Protein AF-A0A396YV98-F1 (afdb_monomer)

Sequence (254 aa):
MDPIRKAFQEREKLKEAEILDLQRAKIRKIKLRNFKKNTLLFFRCLGRTKLFLYIQKFLRFVMADLWILNQSPILWLMGMGLPSFYFTVLALPFLLESPTIAVIFFFFPVILTMEWFRWIGFRRILSKRSFSISGFEHFSENKKLEYYQWFDLEIRIQADRNLEAIEAILDSFCILSKKIYYAPGQTETRKPWKRGKSLTLSGSGNSRIALLLVRDLFKKLDRLNRFETSIRNVNILVTSGPVYVDSLSNQSND

Secondary structure (DSSP, 8-state):
--HHHHHHHHHHHHHHHHHHHHHHHHHHHHHHHHHHHHHHHHHHHHTTSHHHHHHHHHHHHHHHHHHHTT-HHHHHIIIIIHHHHHHHHHHSGGGGGSHHHHHHHHHHHHHHHHHHHHHHHHHHHHHT-SSEEESHHHHHT-TT--TTEEEEEEEEEEESS-HHHHHHHHHHHHHHHHHHH--SSTT--SPPPEE-SSSEEEEEE-HHHHHHIIIIIIHHHHHHHHHS--EEEEEEEE-S-PEE--TTTT----

Foldseek 3Di:
DDVVVVVVVVVVVVVVVVVVVVVVVVVVVVVVVVVVVVVVVVCVVCCPDPVNVVVVLLVLQVVLVVLLVLCPVVVVCVVPVVVVLQVVCVVPVCLCVPVVSVCVNVVVVVVSVVSVVVVVVLVCLQVPFPAAEACLCVALVVPPQDSQWKFKKKKAWDWDDPQVVLVVLQVVLLVVQCVRPPDPDDPTPWFRWDDDPHSMIITIDGNNVSSSCSPRPSNSVRVVCVVPNTTHYMYMDGPDGIDGDDSCPVVPPD

pLDDT: mean 80.32, std 12.35, range [33.19, 95.38]

Organism: NCBI:txid2202203

Structure (mmCIF, N/CA/C/O backbone):
data_AF-A0A396YV98-F1
#
_entry.id   AF-A0A396YV98-F1
#
loop_
_atom_site.group_PDB
_atom_site.id
_atom_site.type_symbol
_atom_site.label_atom_id
_atom_site.label_alt_id
_atom_site.label_comp_id
_atom_site.label_asym_id
_atom_site.label_entity_id
_atom_site.label_seq_id
_atom_site.pdbx_PDB_ins_code
_atom_site.Cartn_x
_atom_site.Cartn_y
_atom_site.Cartn_z
_atom_site.occupancy
_atom_site.B_iso_or_equiv
_atom_site.auth_seq_id
_atom_site.auth_comp_id
_atom_site.auth_asym_id
_atom_site.auth_atom_id
_atom_site.pdbx_PDB_model_num
ATOM 1 N N . MET A 1 1 ? 45.922 6.260 -66.308 1.00 61.41 1 MET A N 1
ATOM 2 C CA . MET A 1 1 ? 44.958 7.265 -65.808 1.00 61.41 1 MET A CA 1
ATOM 3 C C . MET A 1 1 ? 45.758 8.327 -65.075 1.00 61.41 1 MET A C 1
ATOM 5 O O . MET A 1 1 ? 46.601 7.954 -64.272 1.00 61.41 1 MET A O 1
ATOM 9 N N . ASP A 1 2 ? 45.561 9.599 -65.405 1.00 76.06 2 ASP A N 1
ATOM 10 C CA . ASP A 1 2 ? 46.354 10.713 -64.870 1.00 76.06 2 ASP A CA 1
ATOM 11 C C . ASP A 1 2 ? 46.139 10.851 -63.341 1.00 76.06 2 ASP A C 1
ATOM 13 O O . ASP A 1 2 ? 44.981 10.961 -62.913 1.00 76.06 2 ASP A O 1
ATOM 17 N N . PRO A 1 3 ? 47.190 10.787 -62.498 1.00 76.38 3 PRO A N 1
ATOM 18 C CA . PRO A 1 3 ? 47.062 10.772 -61.035 1.00 76.38 3 PRO A CA 1
ATOM 19 C C . PRO A 1 3 ? 46.321 11.993 -60.480 1.00 76.38 3 PRO A C 1
ATOM 21 O O . PRO A 1 3 ? 45.571 11.871 -59.512 1.00 76.38 3 PRO A O 1
ATOM 24 N N . ILE A 1 4 ? 46.447 13.146 -61.140 1.00 76.19 4 ILE A N 1
ATOM 25 C CA . ILE A 1 4 ? 45.743 14.375 -60.763 1.00 76.19 4 ILE A CA 1
ATOM 26 C C . ILE A 1 4 ? 44.230 14.208 -60.966 1.00 76.19 4 ILE A C 1
ATOM 28 O O . ILE A 1 4 ? 43.441 14.496 -60.067 1.00 76.19 4 ILE A O 1
ATOM 32 N N . ARG A 1 5 ? 43.805 13.655 -62.110 1.00 76.69 5 ARG A N 1
ATOM 33 C CA . ARG A 1 5 ? 42.382 13.390 -62.391 1.00 76.69 5 ARG A CA 1
ATOM 34 C C . ARG A 1 5 ? 41.788 12.350 -61.442 1.00 76.69 5 ARG A C 1
ATOM 36 O O . ARG A 1 5 ? 40.631 12.484 -61.050 1.00 76.69 5 ARG A O 1
ATOM 43 N N . LYS A 1 6 ? 42.576 11.349 -61.036 1.00 81.38 6 LYS A N 1
ATOM 44 C CA . LYS A 1 6 ? 42.158 10.350 -60.043 1.00 81.38 6 LYS A CA 1
ATOM 45 C C . LYS A 1 6 ? 41.904 10.992 -58.671 1.00 81.38 6 LYS A C 1
ATOM 47 O O . LYS A 1 6 ? 40.862 10.732 -58.077 1.00 81.38 6 LYS A O 1
ATOM 52 N N . ALA A 1 7 ? 42.787 11.888 -58.222 1.00 79.38 7 ALA A N 1
ATOM 53 C CA . ALA A 1 7 ? 42.622 12.612 -56.959 1.00 79.38 7 ALA A CA 1
ATOM 54 C C . ALA A 1 7 ? 41.388 13.539 -56.955 1.00 79.38 7 ALA A C 1
ATOM 56 O O . ALA A 1 7 ? 40.681 13.626 -55.949 1.00 79.38 7 ALA A O 1
ATOM 57 N N . PHE A 1 8 ? 41.077 14.195 -58.081 1.00 84.38 8 PHE A N 1
ATOM 58 C CA . PHE A 1 8 ? 39.857 15.005 -58.206 1.00 84.38 8 PHE A CA 1
ATOM 59 C C . PHE A 1 8 ? 38.577 14.159 -58.149 1.00 84.38 8 PHE A C 1
ATOM 61 O O . PHE A 1 8 ? 37.657 14.512 -57.412 1.00 84.38 8 PHE A O 1
ATOM 68 N N . GLN A 1 9 ? 38.540 13.017 -58.841 1.00 85.06 9 GLN A N 1
ATOM 69 C CA . GLN A 1 9 ? 37.392 12.103 -58.792 1.00 85.06 9 GLN A CA 1
ATOM 70 C C . GLN A 1 9 ? 37.177 11.495 -57.401 1.00 85.06 9 GLN A C 1
ATOM 72 O O . GLN A 1 9 ? 36.043 11.317 -56.964 1.00 85.06 9 GLN A O 1
ATOM 77 N N . GLU A 1 10 ? 38.254 11.173 -56.688 1.00 84.12 10 GLU A N 1
ATOM 78 C CA . GLU A 1 10 ? 38.173 10.634 -55.329 1.00 84.12 10 GLU A CA 1
ATOM 79 C C . GLU A 1 10 ? 37.654 11.688 -54.341 1.00 84.12 10 GLU A C 1
ATOM 81 O O . GLU A 1 10 ? 36.795 11.394 -53.510 1.00 84.12 10 GLU A O 1
ATOM 86 N N . ARG A 1 11 ? 38.068 12.952 -54.505 1.00 85.06 11 ARG A N 1
ATOM 87 C CA . ARG A 1 11 ? 37.533 14.085 -53.738 1.00 85.06 11 ARG A CA 1
ATOM 88 C C . ARG A 1 11 ? 36.044 14.324 -54.000 1.00 85.06 11 ARG A C 1
ATOM 90 O O . ARG A 1 11 ? 35.319 14.637 -53.058 1.00 85.06 11 ARG A O 1
ATOM 97 N N . GLU A 1 12 ? 35.581 14.201 -55.242 1.00 86.00 12 GLU A N 1
ATOM 98 C CA . GLU A 1 12 ? 34.151 14.315 -55.566 1.00 86.00 12 GLU A CA 1
ATOM 99 C C . GLU A 1 12 ? 33.337 13.175 -54.950 1.00 86.00 12 GLU A C 1
ATOM 101 O O . GLU A 1 12 ? 32.356 13.443 -54.258 1.00 86.00 12 GLU A O 1
ATOM 106 N N . LYS A 1 13 ? 33.800 11.924 -55.074 1.00 86.56 13 LYS A N 1
ATOM 107 C CA . LYS A 1 13 ? 33.147 10.765 -54.441 1.00 86.56 13 LYS A CA 1
ATOM 108 C C . LYS A 1 13 ? 33.051 10.896 -52.921 1.00 86.56 13 LYS A C 1
ATOM 110 O O . LYS A 1 13 ? 32.022 10.559 -52.340 1.00 86.56 13 LYS A O 1
ATOM 115 N N . LEU A 1 14 ? 34.103 11.395 -52.268 1.00 83.38 14 LEU A N 1
ATOM 116 C CA . LEU A 1 14 ? 34.101 11.619 -50.820 1.00 83.38 14 LEU A CA 1
ATOM 117 C C . LEU A 1 14 ? 33.115 12.722 -50.410 1.00 83.38 14 LEU A C 1
ATOM 119 O O . LEU A 1 14 ? 32.406 12.557 -49.419 1.00 83.38 14 LEU A O 1
ATOM 123 N N . LYS A 1 15 ? 33.001 13.805 -51.191 1.00 85.19 15 LYS A N 1
ATOM 124 C CA . LYS A 1 15 ? 31.995 14.854 -50.953 1.00 85.19 15 LYS A CA 1
ATOM 125 C C . LYS A 1 15 ? 30.567 14.333 -51.115 1.00 85.19 15 LYS A C 1
ATOM 127 O O . LYS A 1 15 ? 29.703 14.656 -50.304 1.00 85.19 15 LYS A O 1
ATOM 132 N N . GLU A 1 16 ? 30.308 13.520 -52.137 1.00 86.88 16 GLU A N 1
ATOM 133 C CA . GLU A 1 16 ? 28.996 12.894 -52.340 1.00 86.88 16 GLU A CA 1
ATOM 134 C C . GLU A 1 16 ? 28.640 11.937 -51.193 1.00 86.88 16 GLU A C 1
ATOM 136 O O . GLU A 1 16 ? 27.515 11.967 -50.687 1.00 86.88 16 GLU A O 1
ATOM 141 N N . ALA A 1 17 ? 29.608 11.141 -50.724 1.00 82.31 17 ALA A N 1
ATOM 142 C CA . ALA A 1 17 ? 29.437 10.259 -49.572 1.00 82.31 17 ALA A CA 1
ATOM 143 C C . ALA A 1 17 ? 29.133 11.042 -48.281 1.00 82.31 17 ALA A C 1
ATOM 145 O O . ALA A 1 17 ? 28.212 10.679 -47.548 1.00 82.31 17 ALA A O 1
ATOM 146 N N . GLU A 1 18 ? 29.831 12.155 -48.037 1.00 85.44 18 GLU A N 1
ATOM 147 C CA . GLU A 1 18 ? 29.602 13.019 -46.873 1.00 85.44 18 GLU A CA 1
ATOM 148 C C . GLU A 1 18 ? 28.196 13.648 -46.890 1.00 85.44 18 GLU A C 1
ATOM 150 O O . GLU A 1 18 ? 27.492 13.655 -45.875 1.00 85.44 18 GLU A O 1
ATOM 155 N N . ILE A 1 19 ? 27.726 14.104 -48.058 1.00 85.50 19 ILE A N 1
ATOM 156 C CA . ILE A 1 19 ? 26.362 14.629 -48.229 1.00 85.50 19 ILE A CA 1
ATOM 157 C C . ILE A 1 19 ? 25.318 13.536 -47.951 1.00 85.50 19 ILE A C 1
ATOM 159 O O . ILE A 1 19 ? 24.337 13.785 -47.238 1.00 85.50 19 ILE A O 1
ATOM 163 N N . LEU A 1 20 ? 25.524 12.322 -48.469 1.00 83.06 20 LEU A N 1
ATOM 164 C CA . LEU A 1 20 ? 24.629 11.183 -48.244 1.00 83.06 20 LEU A CA 1
ATOM 165 C C . LEU A 1 20 ? 24.586 10.765 -46.769 1.00 83.06 20 LEU A C 1
ATOM 167 O O . LEU A 1 20 ? 23.504 10.486 -46.239 1.00 83.06 20 LEU A O 1
ATOM 171 N N . ASP A 1 21 ? 25.721 10.768 -46.075 1.00 84.31 21 ASP A N 1
ATOM 172 C CA . ASP A 1 21 ? 25.787 10.435 -44.653 1.00 84.31 21 ASP A CA 1
ATOM 173 C C . ASP A 1 21 ? 25.132 11.507 -43.777 1.00 84.31 21 ASP A C 1
ATOM 175 O O . ASP A 1 21 ? 24.372 11.174 -42.859 1.00 84.31 21 ASP A O 1
ATOM 179 N N . LEU A 1 22 ? 25.299 12.791 -44.108 1.00 83.50 22 LEU A N 1
ATOM 180 C CA . LEU A 1 22 ? 24.579 13.887 -43.452 1.00 83.50 22 LEU A CA 1
ATOM 181 C C . LEU A 1 22 ? 23.059 13.769 -43.643 1.00 83.50 22 LEU A C 1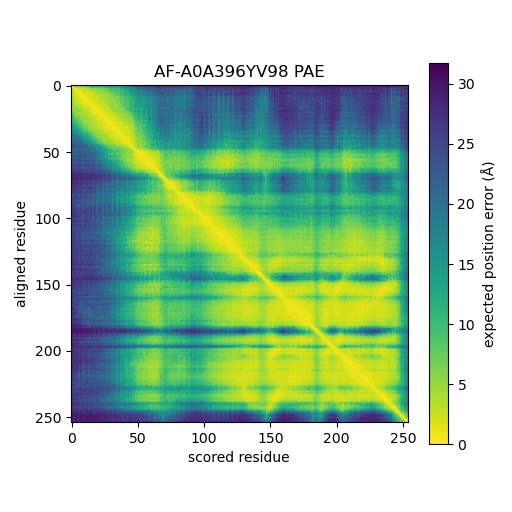
ATOM 183 O O . LEU A 1 22 ? 22.292 13.970 -42.692 1.00 83.50 22 LEU A O 1
ATOM 187 N N . GLN A 1 23 ? 22.598 13.405 -44.843 1.00 82.44 23 GLN A N 1
ATOM 188 C CA . GLN A 1 23 ? 21.177 13.162 -45.113 1.00 82.44 23 GLN A CA 1
ATOM 189 C C . GLN A 1 23 ? 20.651 11.947 -44.337 1.00 82.44 23 GLN A C 1
ATOM 191 O O . GLN A 1 23 ? 19.610 12.038 -43.678 1.00 82.44 23 GLN A O 1
ATOM 196 N N . ARG A 1 24 ? 21.389 10.830 -44.319 1.00 82.38 24 ARG A N 1
ATOM 197 C CA . ARG A 1 24 ? 21.043 9.634 -43.530 1.00 82.38 24 ARG A CA 1
ATO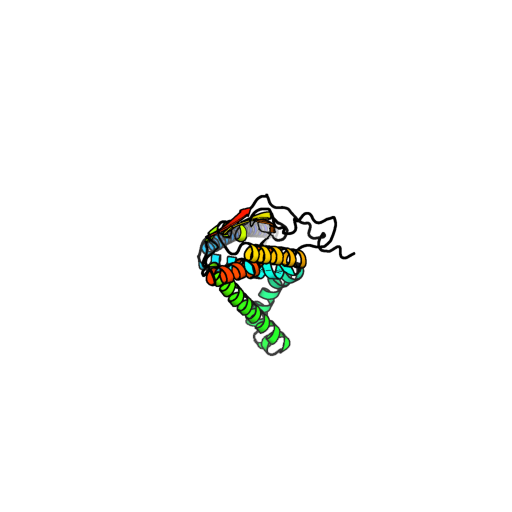M 198 C C . ARG A 1 24 ? 20.989 9.936 -42.035 1.00 82.38 24 ARG A C 1
ATOM 200 O O . ARG A 1 24 ? 20.056 9.493 -41.362 1.00 82.38 24 ARG A O 1
ATOM 207 N N . ALA A 1 25 ? 21.927 10.721 -41.508 1.00 78.81 25 ALA A N 1
ATOM 208 C CA . ALA A 1 25 ? 21.935 11.147 -40.112 1.00 78.81 25 ALA A CA 1
ATOM 209 C C . ALA A 1 25 ? 20.720 12.028 -39.774 1.00 78.81 25 ALA A C 1
ATOM 211 O O . ALA A 1 25 ? 20.079 11.818 -38.738 1.00 78.81 25 ALA A O 1
ATOM 212 N N . LYS A 1 26 ? 20.340 12.963 -40.659 1.00 83.75 26 LYS A N 1
ATOM 213 C CA . LYS A 1 26 ? 19.108 13.762 -40.514 1.00 83.75 26 LYS A CA 1
ATOM 214 C C . LYS A 1 26 ? 17.858 12.876 -40.514 1.00 83.75 26 LYS A C 1
ATOM 216 O O . LYS A 1 26 ? 17.037 12.999 -39.606 1.00 83.75 26 LYS A O 1
ATOM 221 N N . ILE A 1 27 ? 17.743 11.933 -41.451 1.00 84.50 27 ILE A N 1
ATOM 222 C CA . ILE A 1 27 ? 16.614 10.989 -41.523 1.00 84.50 27 ILE A CA 1
ATOM 223 C C . ILE A 1 27 ? 16.544 10.117 -40.262 1.00 84.50 27 ILE A C 1
ATOM 225 O O . ILE A 1 27 ? 15.463 9.952 -39.695 1.00 84.50 27 ILE A O 1
ATOM 229 N N . ARG A 1 28 ? 17.678 9.596 -39.769 1.00 76.56 28 ARG A N 1
ATOM 230 C CA . ARG A 1 28 ? 17.740 8.828 -38.511 1.00 76.56 28 ARG A CA 1
ATOM 231 C C . ARG A 1 28 ? 17.293 9.666 -37.313 1.00 76.56 28 ARG A C 1
ATOM 233 O O . ARG A 1 28 ? 16.484 9.186 -36.522 1.00 76.56 28 ARG A O 1
ATOM 240 N N . LYS A 1 29 ? 17.744 10.922 -37.198 1.00 80.75 29 LYS A N 1
ATOM 241 C CA . LYS A 1 29 ? 17.299 11.845 -36.135 1.00 80.75 29 LYS A CA 1
ATOM 242 C C . LYS A 1 29 ? 15.791 12.108 -36.201 1.00 80.75 29 LYS A C 1
ATOM 244 O O . LYS A 1 29 ? 15.133 12.080 -35.163 1.00 80.75 29 LYS A O 1
ATOM 249 N N . ILE A 1 30 ? 15.233 12.308 -37.397 1.00 84.56 30 ILE A N 1
ATOM 250 C CA . ILE A 1 30 ? 13.787 12.505 -37.596 1.00 84.56 30 ILE A CA 1
ATOM 251 C C . ILE A 1 30 ? 13.009 11.237 -37.225 1.00 84.56 30 ILE A C 1
ATOM 253 O O . ILE A 1 30 ? 12.055 11.318 -36.453 1.00 84.56 30 ILE A O 1
ATOM 257 N N . LYS A 1 31 ? 13.443 10.058 -37.694 1.00 78.19 31 LYS A N 1
ATOM 258 C CA . LYS A 1 31 ? 12.833 8.768 -37.332 1.00 78.19 31 LYS A CA 1
ATOM 259 C C . LYS A 1 31 ? 12.862 8.534 -35.824 1.00 78.19 31 LYS A C 1
ATOM 261 O O . LYS A 1 31 ? 11.833 8.185 -35.259 1.00 78.19 31 LYS A O 1
ATOM 266 N N . LEU A 1 32 ? 13.990 8.788 -35.159 1.00 79.12 32 LEU A N 1
ATOM 267 C CA . LEU A 1 32 ? 14.112 8.637 -33.708 1.00 79.12 32 LEU A CA 1
ATOM 268 C C . LEU A 1 32 ? 13.210 9.626 -32.954 1.00 79.12 32 LEU A C 1
ATOM 270 O O . LEU A 1 32 ? 12.566 9.249 -31.978 1.00 79.12 32 LEU A O 1
ATOM 274 N N . ARG A 1 33 ? 13.128 10.884 -33.408 1.00 83.31 33 ARG A N 1
ATOM 275 C CA . ARG A 1 33 ? 12.236 11.896 -32.821 1.00 83.31 33 ARG A CA 1
ATOM 276 C C . ARG A 1 33 ? 10.767 11.499 -32.972 1.00 83.31 33 ARG A C 1
ATOM 278 O O . ARG A 1 33 ? 10.018 11.594 -32.002 1.00 83.31 33 ARG A O 1
ATOM 285 N N . ASN A 1 34 ? 10.372 11.019 -34.149 1.00 81.31 34 ASN A N 1
ATOM 286 C CA . ASN A 1 34 ? 9.014 10.542 -34.411 1.00 81.31 34 ASN A CA 1
ATOM 287 C C . ASN A 1 34 ? 8.699 9.279 -33.611 1.00 81.31 34 ASN A C 1
ATOM 289 O O . ASN A 1 34 ? 7.634 9.199 -33.013 1.00 81.31 34 ASN A O 1
ATOM 293 N N . PHE A 1 35 ? 9.641 8.339 -33.515 1.00 78.12 35 PHE A N 1
ATOM 294 C CA . PHE A 1 35 ? 9.504 7.155 -32.675 1.00 78.12 35 PHE A CA 1
ATOM 295 C C . PHE A 1 35 ? 9.304 7.537 -31.206 1.00 78.12 35 PHE A C 1
ATOM 297 O O . PHE A 1 35 ? 8.320 7.112 -30.616 1.00 78.12 35 PHE A O 1
ATOM 304 N N . LYS A 1 36 ? 10.147 8.417 -30.641 1.00 76.31 36 LYS A N 1
ATOM 305 C CA . LYS A 1 36 ? 9.987 8.936 -29.267 1.00 76.31 36 LYS A CA 1
ATOM 306 C C . LYS A 1 36 ? 8.636 9.623 -29.052 1.00 76.31 36 LYS A C 1
ATOM 308 O O . LYS A 1 36 ? 8.008 9.440 -28.015 1.00 76.31 36 LYS A O 1
ATOM 313 N N . LYS A 1 37 ? 8.184 10.426 -30.019 1.00 82.88 37 LYS A N 1
ATOM 314 C CA . LYS A 1 37 ? 6.881 11.100 -29.946 1.00 82.88 37 LYS A CA 1
ATOM 315 C C . LYS A 1 37 ? 5.737 10.084 -29.971 1.00 82.88 37 LYS A C 1
ATOM 317 O O . LYS A 1 37 ? 4.827 10.185 -29.155 1.00 82.88 37 LYS A O 1
ATOM 322 N N . ASN A 1 38 ? 5.800 9.103 -30.866 1.00 76.31 38 ASN A N 1
ATOM 323 C CA . ASN A 1 38 ? 4.768 8.084 -31.028 1.00 76.31 38 ASN A CA 1
ATOM 324 C C . ASN A 1 38 ? 4.714 7.132 -29.833 1.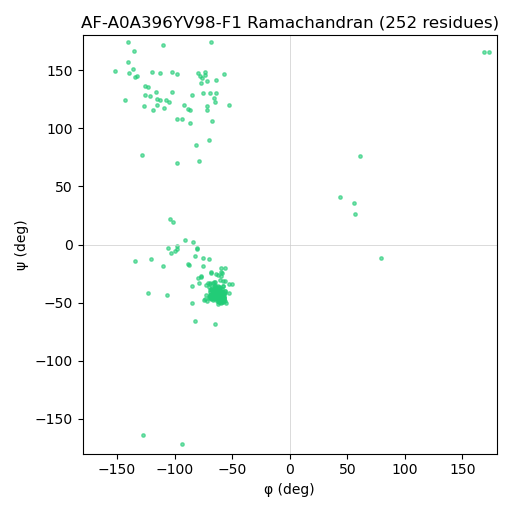00 76.31 38 ASN A C 1
ATOM 326 O O . ASN A 1 38 ? 3.622 6.836 -29.362 1.00 76.31 38 ASN A O 1
ATOM 330 N N . THR A 1 39 ? 5.857 6.708 -29.289 1.00 71.44 39 THR A N 1
ATOM 331 C CA . THR A 1 39 ? 5.893 5.897 -28.065 1.00 71.44 39 THR A CA 1
ATOM 332 C C . THR A 1 39 ? 5.337 6.676 -26.881 1.00 71.44 39 THR A C 1
ATOM 334 O O . THR A 1 39 ? 4.491 6.157 -26.159 1.00 71.44 39 THR A O 1
ATOM 337 N N . LEU A 1 40 ? 5.712 7.947 -26.713 1.00 75.88 40 LEU A N 1
ATOM 338 C CA . LEU A 1 40 ? 5.169 8.787 -25.645 1.00 75.88 40 LEU A CA 1
ATOM 339 C C . LEU A 1 40 ? 3.654 8.997 -25.786 1.00 75.88 40 LEU A C 1
ATOM 341 O O . LEU A 1 40 ? 2.933 8.924 -24.794 1.00 75.88 40 LEU A O 1
ATOM 345 N N . LEU A 1 41 ? 3.151 9.215 -27.005 1.00 73.19 41 LEU A N 1
ATOM 346 C CA . LEU A 1 41 ? 1.713 9.302 -27.278 1.00 73.19 41 LEU A CA 1
ATOM 347 C C . LEU A 1 41 ? 0.999 7.977 -26.995 1.00 73.19 41 LEU A C 1
ATOM 349 O O . LEU A 1 41 ? -0.044 7.983 -26.348 1.00 73.19 41 LEU A O 1
ATOM 353 N N . PHE A 1 42 ? 1.581 6.851 -27.404 1.00 72.94 42 PHE A N 1
ATOM 354 C CA . PHE A 1 42 ? 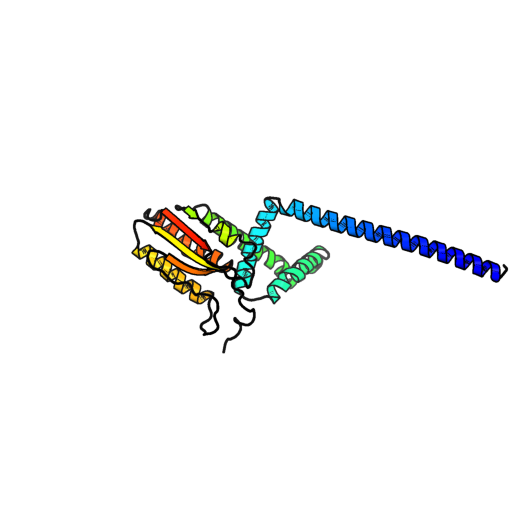1.051 5.515 -27.151 1.00 72.94 42 PHE A CA 1
ATOM 355 C C . PHE A 1 42 ? 0.943 5.224 -25.651 1.00 72.94 42 PHE A C 1
ATOM 357 O O . PHE A 1 42 ? -0.136 4.875 -25.179 1.00 72.94 42 PHE A O 1
ATOM 364 N N . PHE A 1 43 ? 2.001 5.474 -24.873 1.00 69.62 43 PHE A N 1
ATOM 365 C CA . PHE A 1 43 ? 1.960 5.339 -23.413 1.00 69.62 43 PHE A CA 1
ATOM 366 C C . PHE A 1 43 ? 1.007 6.339 -22.755 1.00 69.62 43 PHE A C 1
ATOM 368 O O . PHE A 1 43 ? 0.373 6.008 -21.758 1.00 69.62 43 PHE A O 1
ATOM 375 N N . ARG A 1 44 ? 0.841 7.545 -23.309 1.00 70.12 44 ARG A N 1
ATOM 376 C CA . ARG A 1 44 ? -0.129 8.526 -22.802 1.00 70.12 44 ARG A CA 1
ATOM 377 C C . ARG A 1 44 ? -1.575 8.100 -23.069 1.00 70.12 44 ARG A C 1
ATOM 379 O O . ARG A 1 44 ? -2.433 8.337 -22.221 1.00 70.12 44 ARG A O 1
ATOM 386 N N . CYS A 1 45 ? -1.843 7.472 -24.213 1.00 71.38 45 CYS A N 1
ATOM 387 C CA . CYS A 1 45 ? -3.147 6.909 -24.555 1.00 71.38 45 CYS A CA 1
ATOM 388 C C . CYS A 1 45 ? -3.446 5.651 -23.734 1.00 71.38 45 CYS A C 1
ATOM 390 O O . CYS A 1 45 ? -4.492 5.588 -23.090 1.00 71.38 45 CYS A O 1
ATOM 392 N N . LEU A 1 46 ? -2.505 4.703 -23.664 1.00 67.31 46 LEU A N 1
ATOM 393 C CA . LEU A 1 46 ? -2.596 3.533 -22.786 1.00 67.31 46 LEU A CA 1
ATOM 394 C C . LEU A 1 46 ? -2.780 3.948 -21.329 1.00 67.31 46 LEU A C 1
ATOM 396 O O . LEU A 1 46 ? -3.651 3.411 -20.654 1.00 67.31 46 LEU A O 1
ATOM 400 N N . GLY A 1 47 ? -2.046 4.972 -20.891 1.00 60.19 47 GLY A N 1
ATOM 401 C CA . GLY A 1 47 ? -2.092 5.557 -19.554 1.00 60.19 47 GLY A CA 1
ATOM 402 C C . GLY A 1 47 ? -3.469 6.040 -19.104 1.00 60.19 47 GLY A C 1
ATOM 403 O O . GLY A 1 47 ? -3.711 6.191 -17.910 1.00 60.19 47 GLY A O 1
ATOM 404 N N . ARG A 1 48 ? -4.383 6.279 -20.050 1.00 69.94 48 ARG A N 1
ATOM 405 C CA . ARG A 1 48 ? -5.760 6.718 -19.789 1.00 69.94 48 ARG A CA 1
ATOM 406 C C . ARG A 1 48 ? -6.779 5.582 -19.847 1.00 69.94 48 ARG A C 1
ATOM 408 O O . ARG A 1 48 ? -7.949 5.807 -19.549 1.00 69.94 48 ARG A O 1
ATOM 415 N N . THR A 1 49 ? -6.370 4.372 -20.220 1.00 79.00 49 THR A N 1
ATOM 416 C CA . THR A 1 49 ? -7.272 3.217 -20.248 1.00 79.00 49 THR A CA 1
ATOM 417 C C . THR A 1 49 ? -7.571 2.728 -18.832 1.00 79.00 49 THR A C 1
ATOM 419 O O . THR A 1 49 ? -6.711 2.752 -17.948 1.00 79.00 49 THR A O 1
ATOM 422 N N . LYS A 1 50 ? -8.796 2.231 -18.612 1.00 78.19 50 LYS A N 1
ATOM 423 C CA . LYS A 1 50 ? -9.197 1.651 -17.318 1.00 78.19 50 LYS A CA 1
ATOM 424 C C . LYS A 1 50 ? -8.262 0.515 -16.895 1.00 78.19 50 LYS A C 1
ATOM 426 O O . LYS A 1 50 ? -7.902 0.441 -15.725 1.00 78.19 50 LYS A O 1
ATOM 431 N N . LEU A 1 51 ? -7.844 -0.322 -17.847 1.00 75.88 51 LEU A N 1
ATOM 432 C CA . LEU A 1 51 ? -6.942 -1.446 -17.602 1.00 75.88 51 LEU A CA 1
ATOM 433 C C . LEU A 1 51 ? -5.573 -0.973 -17.103 1.00 75.88 51 LEU A C 1
ATOM 435 O O . LEU A 1 51 ? -5.099 -1.457 -16.081 1.00 75.88 51 LEU A O 1
ATOM 439 N N . PHE A 1 52 ? -4.961 0.007 -17.769 1.00 73.69 52 PHE A N 1
ATOM 440 C CA . PHE A 1 52 ? -3.659 0.517 -17.347 1.00 73.69 52 PHE A CA 1
ATOM 441 C C . PHE A 1 52 ? -3.720 1.198 -15.978 1.00 73.69 52 PHE A C 1
ATOM 443 O O . PHE A 1 52 ? -2.855 0.962 -15.141 1.00 73.69 52 PHE A O 1
ATOM 450 N N . LEU A 1 53 ? -4.764 1.989 -15.707 1.00 75.75 53 LEU A N 1
ATOM 451 C CA . LEU A 1 53 ? -4.967 2.581 -14.381 1.00 75.75 53 LEU A CA 1
ATOM 452 C C . LEU A 1 53 ? -5.141 1.504 -13.301 1.00 75.75 53 LEU A C 1
ATOM 454 O O . LEU A 1 53 ? -4.664 1.669 -12.180 1.00 75.75 53 LEU A O 1
ATOM 458 N N . TYR A 1 54 ? -5.802 0.393 -13.631 1.00 78.62 54 TYR A N 1
ATOM 459 C CA . TYR A 1 54 ? -5.971 -0.747 -12.734 1.00 78.62 54 TYR A CA 1
ATOM 460 C C . TYR A 1 54 ? -4.627 -1.435 -12.452 1.00 78.62 54 TYR A C 1
ATOM 462 O O . TYR A 1 54 ? -4.270 -1.610 -11.289 1.00 78.62 54 TYR A O 1
ATOM 470 N N . ILE A 1 55 ? -3.835 -1.708 -13.494 1.00 76.38 55 ILE A N 1
ATOM 471 C CA . ILE A 1 55 ? -2.471 -2.247 -13.375 1.00 76.38 55 ILE A CA 1
ATOM 472 C C . ILE A 1 55 ? -1.587 -1.303 -12.551 1.00 76.38 55 ILE A C 1
ATOM 474 O O . ILE A 1 55 ? -0.874 -1.748 -11.659 1.00 76.38 55 ILE A O 1
ATOM 478 N N . GLN A 1 56 ? -1.664 0.008 -12.780 1.00 75.38 56 GLN A N 1
ATOM 479 C CA . GLN A 1 56 ? -0.898 0.995 -12.022 1.00 75.38 56 GLN A CA 1
ATOM 480 C C . GLN A 1 56 ? -1.272 0.987 -10.533 1.00 75.38 56 GLN A C 1
ATOM 482 O O . GLN A 1 56 ? -0.389 1.044 -9.677 1.00 75.38 56 GLN A O 1
ATOM 487 N N . LYS A 1 57 ? -2.568 0.888 -10.204 1.00 75.94 57 LYS A N 1
ATOM 488 C CA . LYS A 1 57 ? -3.042 0.771 -8.814 1.00 75.94 57 LYS A CA 1
ATOM 489 C C . LYS A 1 57 ? -2.576 -0.536 -8.164 1.00 75.94 57 LYS A C 1
ATOM 491 O O . LYS A 1 57 ? -2.171 -0.506 -7.004 1.00 75.94 57 LYS A O 1
ATOM 496 N N . PHE A 1 58 ? -2.590 -1.644 -8.903 1.00 78.62 58 PHE A N 1
ATOM 497 C CA . PHE A 1 58 ? -2.054 -2.928 -8.449 1.00 78.62 58 PHE A CA 1
ATOM 498 C C . PHE A 1 58 ? -0.549 -2.858 -8.178 1.00 78.62 58 PHE A C 1
ATOM 500 O O . PHE A 1 58 ? -0.105 -3.184 -7.084 1.00 78.62 58 PHE A O 1
ATOM 507 N N . LEU A 1 59 ? 0.238 -2.355 -9.130 1.00 76.19 59 LEU A N 1
ATOM 508 C CA . LEU A 1 59 ? 1.681 -2.202 -8.957 1.00 76.19 59 LEU A CA 1
ATOM 509 C C . LEU A 1 59 ? 2.002 -1.301 -7.765 1.00 76.19 59 LEU A C 1
ATOM 511 O O . LEU A 1 59 ? 2.883 -1.626 -6.981 1.00 76.19 59 LEU A O 1
ATOM 515 N N . ARG A 1 60 ? 1.254 -0.210 -7.563 1.00 73.06 60 ARG A N 1
ATOM 516 C CA . ARG A 1 60 ? 1.423 0.656 -6.387 1.00 73.06 60 ARG A CA 1
ATOM 517 C C . ARG A 1 60 ? 1.138 -0.076 -5.071 1.00 73.06 60 ARG A C 1
ATOM 519 O O . ARG A 1 60 ? 1.808 0.194 -4.081 1.00 73.06 60 ARG A O 1
ATOM 526 N N . PHE A 1 61 ? 0.169 -0.988 -5.064 1.00 75.81 61 PHE A N 1
ATOM 527 C CA . PHE A 1 61 ? -0.161 -1.838 -3.919 1.00 75.81 61 PHE A CA 1
ATOM 528 C C . PHE A 1 61 ? 0.950 -2.857 -3.617 1.00 75.81 61 PHE A C 1
ATOM 530 O O . PHE A 1 61 ? 1.390 -2.941 -2.474 1.00 75.81 61 PHE A O 1
ATOM 537 N N . VAL A 1 62 ? 1.461 -3.557 -4.636 1.00 75.00 62 VAL A N 1
ATOM 538 C CA . VAL A 1 62 ? 2.587 -4.503 -4.492 1.00 75.00 62 VAL A CA 1
ATOM 539 C C . VAL A 1 62 ? 3.850 -3.781 -4.032 1.00 75.00 62 VAL A C 1
ATOM 541 O O . VAL A 1 62 ? 4.522 -4.204 -3.093 1.00 75.00 62 VAL A O 1
ATOM 544 N N . MET A 1 63 ? 4.147 -2.643 -4.659 1.00 71.44 63 MET A N 1
ATOM 545 C CA . MET A 1 63 ? 5.300 -1.826 -4.306 1.00 71.44 63 MET A CA 1
ATOM 546 C C . MET A 1 63 ? 5.192 -1.295 -2.879 1.00 71.44 63 MET A C 1
ATOM 548 O O . MET A 1 63 ? 6.191 -1.304 -2.175 1.00 71.44 63 MET A O 1
ATOM 552 N N . ALA A 1 64 ? 4.004 -0.902 -2.409 1.00 68.12 64 ALA A N 1
ATOM 553 C CA . ALA A 1 64 ? 3.826 -0.462 -1.027 1.00 68.12 64 ALA A CA 1
ATOM 554 C C . ALA A 1 64 ? 4.233 -1.536 -0.001 1.00 68.12 64 ALA A C 1
ATOM 556 O O . ALA A 1 64 ? 4.816 -1.171 1.015 1.00 68.12 64 ALA A O 1
ATOM 557 N N . ASP A 1 65 ? 4.002 -2.824 -0.277 1.00 63.75 65 ASP A N 1
ATOM 558 C CA . ASP A 1 65 ? 4.444 -3.934 0.580 1.00 63.75 65 ASP A CA 1
ATOM 559 C C . ASP A 1 65 ? 5.953 -4.177 0.498 1.00 63.75 65 ASP A C 1
ATOM 561 O O . ASP A 1 65 ? 6.615 -4.254 1.530 1.00 63.75 65 ASP A O 1
ATOM 565 N N . LEU A 1 66 ? 6.524 -4.220 -0.710 1.00 64.50 66 LEU A N 1
ATOM 566 C CA . LEU A 1 66 ? 7.978 -4.345 -0.893 1.00 64.50 66 LEU A CA 1
ATOM 567 C C . LEU A 1 66 ? 8.732 -3.168 -0.263 1.00 64.50 66 LEU A C 1
ATOM 569 O O . LEU A 1 66 ? 9.844 -3.315 0.243 1.00 64.50 66 LEU A O 1
ATOM 573 N N . TRP A 1 67 ? 8.104 -1.993 -0.235 1.00 60.78 67 TRP A N 1
ATOM 574 C CA . TRP A 1 67 ? 8.640 -0.820 0.435 1.00 60.78 67 TRP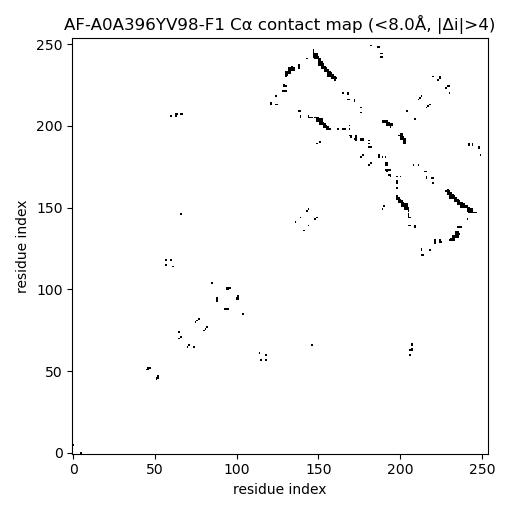 A CA 1
ATOM 575 C C . TRP A 1 67 ? 8.725 -1.019 1.952 1.00 60.78 67 TRP A C 1
ATOM 577 O O . TRP A 1 67 ? 9.675 -0.507 2.540 1.00 60.78 67 TRP A O 1
ATOM 587 N N . ILE A 1 68 ? 7.820 -1.781 2.594 1.00 52.12 68 ILE A N 1
ATOM 588 C CA . ILE A 1 68 ? 7.859 -2.066 4.049 1.00 52.12 68 ILE A CA 1
ATOM 589 C C . ILE A 1 68 ? 9.225 -2.622 4.469 1.00 52.12 68 ILE A C 1
ATOM 591 O O . ILE A 1 68 ? 9.705 -2.274 5.542 1.00 52.12 68 ILE A O 1
ATOM 595 N N . LEU A 1 69 ? 9.879 -3.396 3.600 1.00 52.75 69 LEU A N 1
ATOM 596 C CA . LEU A 1 69 ? 11.157 -4.048 3.883 1.00 52.75 69 LEU A CA 1
ATOM 597 C C . LEU A 1 69 ? 12.389 -3.128 3.737 1.00 52.75 69 LEU A C 1
ATOM 599 O O . LEU A 1 69 ? 13.491 -3.570 4.030 1.00 52.75 69 LEU A O 1
ATOM 603 N N . ASN A 1 70 ? 12.240 -1.863 3.311 1.00 54.72 70 ASN A N 1
ATOM 604 C CA . ASN A 1 70 ? 13.351 -0.922 3.048 1.00 54.72 70 ASN A CA 1
ATOM 605 C C . ASN A 1 70 ? 14.386 -1.451 2.022 1.00 54.72 70 ASN A C 1
ATOM 607 O O . ASN A 1 70 ? 15.554 -1.077 2.037 1.00 54.72 70 ASN A O 1
ATOM 611 N N . GLN A 1 71 ? 13.973 -2.342 1.115 1.00 57.59 71 GLN A N 1
ATOM 612 C CA . GLN A 1 71 ? 14.879 -3.034 0.194 1.00 57.59 71 GLN A CA 1
ATOM 613 C C . GLN A 1 71 ? 14.915 -2.357 -1.184 1.00 57.59 71 GLN A C 1
ATOM 615 O O . GLN A 1 71 ? 14.447 -2.906 -2.186 1.00 57.59 71 GLN A O 1
ATOM 620 N N . SER A 1 72 ? 15.517 -1.164 -1.253 1.00 57.72 72 SER A N 1
ATOM 621 C CA . SER A 1 72 ? 15.828 -0.497 -2.530 1.00 57.72 72 SER A CA 1
ATOM 622 C C . SER A 1 72 ? 16.568 -1.393 -3.547 1.00 57.72 72 SER A C 1
ATOM 624 O O . SER A 1 72 ? 16.232 -1.307 -4.732 1.00 57.72 72 SER A O 1
ATOM 626 N N . PRO A 1 73 ? 17.461 -2.332 -3.152 1.00 60.53 73 PRO A N 1
ATOM 627 C CA . PRO A 1 73 ? 18.107 -3.237 -4.106 1.00 60.53 73 PRO A CA 1
ATOM 628 C C . PRO A 1 73 ? 17.156 -4.296 -4.681 1.00 60.53 73 PRO A C 1
ATOM 630 O O . PRO A 1 73 ? 17.270 -4.658 -5.849 1.00 60.53 73 PRO A O 1
ATOM 633 N N . ILE A 1 74 ? 16.178 -4.768 -3.900 1.00 63.81 74 ILE A N 1
ATOM 634 C CA . ILE A 1 74 ? 15.213 -5.785 -4.351 1.00 63.81 74 ILE A CA 1
ATOM 635 C C . ILE A 1 74 ? 14.218 -5.186 -5.339 1.00 63.81 74 ILE A C 1
ATOM 637 O O . ILE A 1 74 ? 13.872 -5.830 -6.325 1.00 63.81 74 ILE A O 1
ATOM 641 N N . LEU A 1 75 ? 13.841 -3.921 -5.153 1.00 62.38 75 LEU A N 1
ATOM 642 C CA . LEU A 1 75 ? 13.067 -3.167 -6.142 1.00 62.38 75 LEU A CA 1
ATOM 643 C C . LEU A 1 75 ? 13.817 -3.025 -7.471 1.00 62.38 75 LEU A C 1
ATOM 645 O O . LEU A 1 75 ? 13.207 -3.140 -8.531 1.00 62.38 75 LEU A O 1
ATOM 649 N N . TRP A 1 76 ? 15.135 -2.818 -7.423 1.00 65.81 76 TRP A N 1
ATOM 650 C CA . TRP A 1 76 ? 15.987 -2.743 -8.612 1.00 65.81 76 TRP A CA 1
ATOM 651 C C . TRP A 1 76 ? 16.115 -4.097 -9.323 1.00 65.81 76 TRP A C 1
ATOM 653 O O . TRP A 1 76 ? 15.923 -4.183 -10.539 1.00 65.81 76 TRP A O 1
ATOM 663 N N . LEU A 1 77 ? 16.352 -5.169 -8.560 1.00 65.12 77 LEU A N 1
ATOM 664 C CA . LEU A 1 77 ? 16.352 -6.547 -9.059 1.00 65.12 77 LEU A CA 1
ATOM 665 C C . LEU A 1 77 ? 15.009 -6.910 -9.707 1.00 65.12 77 LEU A C 1
ATOM 667 O O . LEU A 1 77 ? 14.992 -7.461 -10.806 1.00 65.12 77 LEU A O 1
ATOM 671 N N . MET A 1 78 ? 13.889 -6.540 -9.083 1.00 67.75 78 MET A N 1
ATOM 672 C CA . MET A 1 78 ? 12.552 -6.752 -9.644 1.00 67.75 78 MET A CA 1
ATOM 673 C C . MET A 1 78 ? 12.265 -5.870 -10.865 1.00 67.75 78 MET A C 1
ATOM 675 O O . MET A 1 78 ? 11.566 -6.306 -11.775 1.00 67.75 78 MET A O 1
ATOM 679 N N . GLY A 1 79 ? 12.790 -4.643 -10.903 1.00 68.88 79 GLY A N 1
ATOM 680 C CA . GLY A 1 79 ? 12.527 -3.677 -11.971 1.00 68.88 79 GLY A CA 1
ATOM 681 C C . GLY A 1 79 ? 13.316 -3.921 -13.258 1.00 68.88 79 GLY A C 1
ATOM 682 O O . GLY A 1 79 ? 12.796 -3.649 -14.338 1.00 68.88 79 GLY A O 1
ATOM 683 N N . MET A 1 80 ? 14.548 -4.435 -13.166 1.00 72.50 80 MET A N 1
ATOM 684 C CA . MET A 1 80 ? 15.415 -4.654 -14.337 1.00 72.50 80 MET A CA 1
ATOM 685 C C . MET A 1 80 ? 15.881 -6.102 -14.506 1.00 72.50 80 MET A C 1
ATOM 687 O O . MET A 1 80 ? 15.886 -6.616 -15.627 1.00 72.50 80 MET A O 1
ATOM 691 N N . GLY A 1 81 ? 16.250 -6.777 -13.415 1.00 75.94 81 GLY A N 1
ATOM 692 C CA . GLY A 1 81 ? 16.756 -8.152 -13.472 1.00 75.94 81 GLY A CA 1
ATOM 693 C C . GLY A 1 81 ? 15.668 -9.145 -13.865 1.00 75.94 81 GLY A C 1
ATOM 694 O O . GLY A 1 81 ? 15.860 -9.982 -14.742 1.00 75.94 81 GLY A O 1
ATOM 695 N N . LEU A 1 82 ? 14.491 -8.997 -13.266 1.00 79.81 82 LEU A N 1
ATOM 696 C CA . LEU A 1 82 ? 13.388 -9.933 -13.426 1.00 79.81 82 LEU A CA 1
ATOM 697 C C . LEU A 1 82 ? 12.783 -9.918 -14.843 1.00 79.81 82 LEU A C 1
ATOM 699 O O . LEU A 1 82 ? 12.679 -10.988 -15.435 1.00 79.81 82 LEU A O 1
ATOM 703 N N . PRO A 1 83 ? 12.492 -8.762 -15.475 1.00 81.56 83 PRO A N 1
ATOM 704 C CA . PRO A 1 83 ? 12.075 -8.739 -16.877 1.00 81.56 83 PRO A CA 1
ATOM 705 C C . PRO A 1 83 ? 13.113 -9.377 -17.806 1.00 81.56 83 PRO A C 1
ATOM 707 O O . PRO A 1 83 ? 12.760 -10.193 -18.653 1.00 81.56 83 PRO A O 1
ATOM 710 N N . SER A 1 84 ? 14.395 -9.054 -17.610 1.00 83.31 84 SER A N 1
ATOM 711 C CA . SER A 1 84 ? 15.495 -9.591 -18.421 1.00 83.31 84 SER A CA 1
ATOM 712 C C . SER A 1 84 ? 15.606 -11.114 -18.291 1.00 83.31 84 SER A C 1
ATOM 714 O O . SER A 1 84 ? 15.752 -11.808 -19.297 1.00 83.31 84 SER A O 1
ATOM 716 N N . PHE A 1 85 ? 15.461 -11.645 -17.073 1.00 86.19 85 PHE A N 1
ATOM 717 C CA . PHE A 1 85 ? 15.422 -13.083 -16.806 1.00 86.19 85 PHE A CA 1
ATOM 718 C C . PHE A 1 85 ? 14.274 -13.765 -17.562 1.00 86.19 85 PHE A C 1
ATOM 720 O O . PHE A 1 85 ? 14.508 -14.734 -18.280 1.00 86.19 85 PHE A O 1
ATOM 727 N N . TYR A 1 86 ? 13.056 -13.220 -17.486 1.00 86.19 86 TYR A N 1
ATOM 728 C CA . TYR A 1 86 ? 11.899 -13.783 -18.189 1.00 86.19 86 TYR A CA 1
ATOM 729 C C . TYR A 1 86 ? 12.067 -13.772 -19.704 1.00 86.19 86 TYR A C 1
ATOM 731 O O . TYR A 1 86 ? 11.804 -14.784 -20.347 1.00 86.19 86 TYR A O 1
ATOM 739 N N . PHE A 1 87 ? 12.532 -12.658 -20.278 1.00 86.94 87 PHE A N 1
ATOM 740 C CA . PHE A 1 87 ? 12.812 -12.592 -21.713 1.00 86.94 87 PHE A CA 1
ATOM 741 C C . PHE A 1 87 ? 13.854 -13.629 -22.135 1.00 86.94 87 PHE A C 1
ATOM 743 O O . PHE A 1 87 ? 13.683 -14.273 -23.165 1.00 86.94 87 PHE A O 1
ATOM 750 N N . THR A 1 88 ? 14.898 -13.823 -21.328 1.00 86.62 88 THR A N 1
ATOM 751 C CA . THR A 1 88 ? 15.964 -14.791 -21.618 1.00 86.62 88 THR A CA 1
ATOM 752 C C . THR A 1 88 ? 15.443 -16.228 -21.588 1.00 86.62 88 THR A C 1
ATOM 754 O O . THR A 1 88 ? 15.695 -16.984 -22.521 1.00 86.62 88 THR A O 1
ATOM 757 N N . VAL A 1 89 ? 14.667 -16.595 -20.564 1.00 87.12 89 VAL A N 1
ATOM 758 C CA . VAL A 1 89 ? 14.077 -17.940 -20.445 1.00 87.12 89 VAL A CA 1
ATOM 759 C C . VAL A 1 89 ? 13.051 -18.209 -21.552 1.00 87.12 89 VAL A C 1
ATOM 761 O O . VAL A 1 89 ? 13.020 -19.304 -22.102 1.00 87.12 89 VAL A O 1
ATOM 764 N N . LEU A 1 90 ? 12.247 -17.212 -21.935 1.00 86.94 90 LEU A N 1
ATOM 765 C CA . LEU A 1 90 ? 11.291 -17.349 -23.041 1.00 86.94 90 LEU A CA 1
ATOM 766 C C . LEU A 1 90 ? 11.976 -17.456 -24.414 1.00 86.94 90 LEU A C 1
ATOM 768 O O . LEU A 1 90 ? 11.459 -18.138 -25.295 1.00 86.94 90 LEU A O 1
ATOM 772 N N . ALA A 1 91 ? 13.121 -16.794 -24.608 1.00 87.94 91 ALA A N 1
ATOM 773 C CA . ALA A 1 91 ? 13.900 -16.869 -25.846 1.00 87.94 91 ALA A CA 1
ATOM 774 C C . ALA A 1 91 ? 14.711 -18.171 -25.968 1.00 87.94 91 ALA A C 1
ATOM 776 O O . ALA A 1 91 ? 14.981 -18.623 -27.079 1.00 87.94 91 ALA A O 1
ATOM 777 N N . LEU A 1 92 ? 15.094 -18.771 -24.837 1.00 89.31 92 LEU A N 1
ATOM 778 C CA . LEU A 1 92 ? 15.886 -19.999 -24.757 1.00 89.31 92 LEU A CA 1
ATOM 779 C C . LEU A 1 92 ? 15.179 -21.012 -23.832 1.00 89.31 92 LEU A C 1
ATOM 781 O O . LEU A 1 92 ? 15.594 -21.194 -22.686 1.00 89.31 92 LEU A O 1
ATOM 785 N N . PRO A 1 93 ? 14.114 -21.693 -24.307 1.00 83.88 93 PRO A N 1
ATOM 786 C CA . PRO A 1 93 ? 13.238 -22.499 -23.451 1.00 83.88 93 PRO A CA 1
ATOM 787 C C . PRO A 1 93 ? 13.925 -23.681 -22.760 1.00 83.88 93 PRO A C 1
ATOM 789 O O . PRO A 1 93 ? 13.498 -24.075 -21.678 1.00 83.88 93 PRO A O 1
ATOM 792 N N . PHE A 1 94 ? 15.008 -24.217 -23.337 1.00 87.62 94 PHE A N 1
ATOM 793 C CA . PHE A 1 94 ? 15.797 -25.302 -22.735 1.00 87.62 94 PHE A CA 1
ATOM 794 C C . PHE A 1 94 ? 16.389 -24.916 -21.369 1.00 87.62 94 PHE A C 1
ATOM 796 O O . PHE A 1 94 ? 16.697 -25.784 -20.561 1.00 87.62 94 PHE A O 1
ATOM 803 N N . LEU A 1 95 ? 16.504 -23.618 -21.054 1.00 83.81 95 LEU A N 1
ATOM 804 C CA . LEU A 1 95 ? 16.915 -23.160 -19.725 1.00 83.81 95 LEU A CA 1
ATOM 805 C C . LEU A 1 95 ? 15.958 -23.637 -18.617 1.00 83.81 95 LEU A C 1
ATOM 807 O O . LEU A 1 95 ? 16.384 -23.764 -17.472 1.00 83.81 95 LEU A O 1
ATOM 811 N N . LEU A 1 96 ? 14.694 -23.945 -18.938 1.00 86.69 96 LEU A N 1
ATOM 812 C CA . LEU A 1 96 ? 13.728 -24.523 -17.994 1.00 86.69 96 LEU A CA 1
ATOM 813 C C . LEU A 1 96 ? 14.037 -25.978 -17.606 1.00 86.69 96 LEU A C 1
ATOM 815 O O . LEU A 1 96 ? 13.462 -26.466 -16.637 1.00 86.69 96 LEU A O 1
ATOM 819 N N . GLU A 1 97 ? 14.943 -26.666 -18.306 1.00 87.44 97 GLU A N 1
ATOM 820 C CA . GLU A 1 97 ? 15.409 -28.000 -17.900 1.00 87.44 97 GLU A CA 1
ATOM 821 C C . GLU A 1 97 ? 16.235 -27.939 -16.608 1.00 87.44 97 GLU A C 1
ATOM 823 O O . GLU A 1 97 ? 16.293 -28.910 -15.856 1.00 87.44 97 GLU A O 1
ATOM 828 N N . SER A 1 98 ? 16.831 -26.779 -16.302 1.00 91.38 98 SER A N 1
ATOM 829 C CA . SER A 1 98 ? 17.453 -26.540 -15.003 1.00 91.38 98 SER A CA 1
ATOM 830 C C . SER A 1 98 ? 16.371 -26.383 -13.923 1.00 91.38 98 SER A C 1
ATOM 832 O O . SER A 1 98 ? 15.604 -25.412 -13.969 1.00 91.38 98 SER A O 1
ATOM 834 N N . PRO A 1 99 ? 16.343 -27.247 -12.887 1.00 88.38 99 PRO A N 1
ATOM 835 C CA . PRO A 1 99 ? 15.343 -27.165 -11.821 1.00 88.38 99 PRO A CA 1
ATOM 836 C C . PRO A 1 99 ? 15.352 -25.808 -11.110 1.00 88.38 99 PRO A C 1
ATOM 838 O O . PRO A 1 99 ? 14.304 -25.274 -10.756 1.00 88.38 99 PRO A O 1
ATOM 841 N N . THR A 1 100 ? 16.532 -25.208 -10.939 1.00 87.38 100 THR A N 1
ATOM 842 C CA . THR A 1 100 ? 16.692 -23.898 -10.299 1.00 87.38 100 THR A CA 1
ATOM 843 C C . THR A 1 100 ? 16.051 -22.782 -11.123 1.00 87.38 100 THR A C 1
ATOM 845 O O . THR A 1 100 ? 15.331 -21.947 -10.573 1.00 87.38 100 THR A O 1
ATOM 848 N N . ILE A 1 101 ? 16.272 -22.775 -12.441 1.00 86.38 101 ILE A N 1
ATOM 849 C CA . ILE A 1 101 ? 15.695 -21.770 -13.345 1.00 86.38 101 ILE A CA 1
ATOM 850 C C . ILE A 1 101 ? 14.178 -21.941 -13.410 1.00 86.38 101 ILE A C 1
ATOM 852 O O . ILE A 1 101 ? 13.460 -20.948 -13.291 1.00 86.38 101 ILE A O 1
ATOM 856 N N . ALA A 1 102 ? 13.688 -23.180 -13.518 1.00 85.81 102 ALA A N 1
ATOM 857 C CA . ALA A 1 102 ? 12.260 -23.477 -13.495 1.00 85.81 102 ALA A CA 1
ATOM 858 C C . ALA A 1 102 ? 11.594 -22.964 -12.209 1.00 85.81 102 ALA A C 1
ATOM 860 O O . ALA A 1 102 ? 10.592 -22.253 -12.277 1.00 85.81 102 ALA A O 1
ATOM 861 N N . VAL A 1 103 ? 12.175 -23.240 -11.036 1.00 87.50 103 VAL A N 1
ATOM 862 C CA . VAL A 1 103 ? 11.644 -22.754 -9.752 1.00 87.50 103 VAL A CA 1
ATOM 863 C C . VAL A 1 103 ? 11.569 -21.228 -9.725 1.00 87.50 103 VAL A C 1
ATOM 865 O O . VAL A 1 103 ? 10.513 -20.688 -9.406 1.00 87.50 103 VAL A O 1
ATOM 868 N N . ILE A 1 104 ? 12.632 -20.513 -10.106 1.00 85.44 104 ILE A N 1
ATOM 869 C CA . ILE A 1 104 ? 12.633 -19.037 -10.120 1.00 85.44 104 ILE A CA 1
ATOM 870 C C . ILE A 1 104 ? 11.592 -18.495 -11.115 1.00 85.44 104 ILE A C 1
ATOM 872 O O . ILE A 1 104 ? 10.872 -17.538 -10.807 1.00 85.44 104 ILE A O 1
ATOM 876 N N . PHE A 1 105 ? 11.472 -19.128 -12.285 1.00 86.12 105 PHE A N 1
ATOM 877 C CA . PHE A 1 105 ? 10.510 -18.763 -13.322 1.00 86.12 105 PHE A CA 1
ATOM 878 C C . PHE A 1 105 ? 9.058 -18.956 -12.870 1.00 86.12 105 PHE A C 1
ATOM 880 O O . PHE A 1 105 ? 8.220 -18.106 -13.148 1.00 86.12 105 PHE A O 1
ATOM 887 N N . PHE A 1 106 ? 8.742 -20.010 -12.116 1.00 85.12 106 PHE A N 1
ATOM 888 C CA . PHE A 1 106 ? 7.386 -20.229 -11.598 1.00 85.12 106 PHE A CA 1
ATOM 889 C C . PHE A 1 106 ? 7.107 -19.542 -10.255 1.00 85.12 106 PHE A C 1
ATOM 891 O O . PHE A 1 106 ? 5.948 -19.337 -9.902 1.00 85.12 106 PHE A O 1
ATOM 898 N N . PHE A 1 107 ? 8.131 -19.139 -9.504 1.00 84.38 107 PHE A N 1
ATOM 899 C CA . PHE A 1 107 ? 7.961 -18.519 -8.189 1.00 84.38 107 PHE A CA 1
ATOM 900 C C . PHE A 1 107 ? 7.362 -17.111 -8.270 1.00 84.38 107 PHE A C 1
ATOM 902 O O . PHE A 1 107 ? 6.422 -16.770 -7.552 1.00 84.38 107 PHE A O 1
ATOM 909 N N . PHE A 1 108 ? 7.874 -16.275 -9.170 1.00 78.44 108 PHE A N 1
ATOM 910 C CA . PHE A 1 108 ? 7.427 -14.886 -9.263 1.00 78.44 108 PHE A CA 1
ATOM 911 C C . PHE A 1 108 ? 5.975 -14.706 -9.757 1.00 78.44 108 PHE A C 1
ATOM 913 O O . PHE A 1 108 ? 5.270 -13.875 -9.181 1.00 78.44 108 PHE A O 1
ATOM 920 N N . PRO A 1 109 ? 5.448 -15.474 -10.735 1.00 83.12 109 PRO A N 1
ATOM 921 C CA . PRO A 1 109 ? 4.050 -15.393 -11.137 1.00 83.12 109 PRO A CA 1
ATOM 922 C C . PRO A 1 109 ? 3.132 -15.869 -10.013 1.00 83.12 109 PRO A C 1
ATOM 924 O O . PRO A 1 109 ? 2.054 -15.304 -9.838 1.00 83.12 109 PRO A O 1
ATOM 927 N N . VAL A 1 110 ? 3.564 -16.848 -9.208 1.00 84.88 110 VAL A N 1
ATOM 928 C CA . VAL A 1 110 ? 2.835 -17.273 -8.007 1.00 84.88 110 VAL A CA 1
ATOM 929 C C . VAL A 1 110 ? 2.748 -16.125 -7.002 1.00 84.88 110 VAL A C 1
ATOM 931 O O . VAL A 1 110 ? 1.642 -15.797 -6.577 1.00 84.88 110 VAL A O 1
ATOM 934 N N . ILE A 1 111 ? 3.859 -15.443 -6.695 1.00 82.81 111 ILE A N 1
ATOM 935 C CA . ILE A 1 111 ? 3.841 -14.252 -5.825 1.00 82.81 111 ILE A CA 1
ATOM 936 C C . ILE A 1 111 ? 2.913 -13.176 -6.388 1.00 82.81 111 ILE A C 1
ATOM 938 O O . ILE A 1 111 ? 2.054 -12.674 -5.667 1.00 82.81 111 ILE A O 1
ATOM 942 N N . LEU A 1 112 ? 3.043 -12.833 -7.673 1.00 81.75 112 LEU A N 1
ATOM 943 C CA . LEU A 1 112 ? 2.184 -11.830 -8.305 1.00 81.75 112 LEU A CA 1
ATOM 944 C C . LEU A 1 112 ? 0.704 -12.215 -8.233 1.00 81.75 112 LEU A C 1
ATOM 946 O O . LEU A 1 112 ? -0.142 -11.355 -8.000 1.00 81.75 112 LEU A O 1
ATOM 950 N N . THR A 1 113 ? 0.388 -13.498 -8.395 1.00 82.88 113 THR A N 1
ATOM 951 C CA . THR A 1 113 ? -0.980 -14.013 -8.296 1.00 82.88 113 THR A CA 1
ATOM 952 C C . THR A 1 113 ? -1.501 -13.927 -6.860 1.00 82.88 113 THR A C 1
ATOM 954 O O . THR A 1 113 ? -2.631 -13.491 -6.639 1.00 82.88 113 THR A O 1
ATOM 957 N N . MET A 1 114 ? -0.685 -14.274 -5.860 1.00 84.69 114 MET A N 1
ATOM 958 C CA . MET A 1 114 ? -1.038 -14.105 -4.445 1.00 84.69 114 MET A CA 1
ATOM 959 C C . MET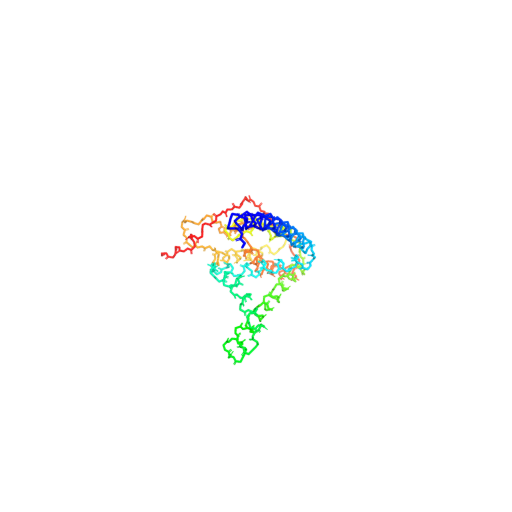 A 1 114 ? -1.294 -12.634 -4.106 1.00 84.69 114 MET A C 1
ATOM 961 O O . MET A 1 114 ? -2.313 -12.300 -3.496 1.00 84.69 114 MET A O 1
ATOM 965 N N . GLU A 1 115 ? -0.415 -11.745 -4.561 1.00 83.38 115 GLU A N 1
ATOM 966 C CA . GLU A 1 115 ? -0.566 -10.302 -4.408 1.00 83.38 115 GLU A CA 1
ATOM 967 C C . GLU A 1 115 ? -1.822 -9.775 -5.105 1.00 83.38 115 GLU A C 1
ATOM 969 O O . GLU A 1 115 ? -2.521 -8.908 -4.576 1.00 83.38 115 GLU A O 1
ATOM 974 N N . TRP A 1 116 ? -2.167 -10.335 -6.264 1.00 84.06 116 TRP A N 1
ATOM 975 C CA . TRP A 1 116 ? -3.395 -10.010 -6.979 1.00 84.06 116 TRP A CA 1
ATOM 976 C C . TRP A 1 116 ? -4.638 -10.374 -6.166 1.00 84.06 116 TRP A C 1
ATOM 978 O O . TRP A 1 116 ? -5.529 -9.539 -5.987 1.00 84.06 116 TRP A O 1
ATOM 988 N N . PHE A 1 117 ? -4.686 -11.577 -5.587 1.00 85.62 117 PHE A N 1
ATOM 989 C CA . PHE A 1 117 ? -5.768 -11.972 -4.682 1.00 85.62 117 PHE A CA 1
ATOM 990 C C . PHE A 1 117 ? -5.831 -11.087 -3.433 1.00 85.62 117 PHE A C 1
ATOM 992 O O . PHE A 1 117 ? -6.923 -10.682 -3.018 1.00 85.62 117 PHE A O 1
ATOM 999 N N . ARG A 1 118 ? -4.677 -10.730 -2.857 1.00 84.06 118 ARG A N 1
ATOM 1000 C CA . ARG A 1 118 ? -4.585 -9.816 -1.709 1.00 84.06 118 ARG A CA 1
ATOM 1001 C C . ARG A 1 118 ? -5.158 -8.442 -2.053 1.00 84.06 118 ARG A C 1
ATOM 1003 O O . ARG A 1 118 ? -5.956 -7.892 -1.289 1.00 84.06 118 ARG A O 1
ATOM 1010 N N . TRP A 1 119 ? -4.826 -7.923 -3.229 1.00 84.44 119 TRP A N 1
ATOM 1011 C CA . TRP A 1 119 ? -5.337 -6.655 -3.729 1.00 84.44 119 TRP A CA 1
ATOM 1012 C C . TRP A 1 119 ? -6.842 -6.688 -4.026 1.00 84.44 119 TRP A C 1
ATOM 1014 O O . TRP A 1 119 ? -7.567 -5.763 -3.647 1.00 84.44 119 TRP A O 1
ATOM 1024 N N . ILE A 1 120 ? -7.351 -7.771 -4.624 1.00 84.81 120 ILE A N 1
ATOM 1025 C CA . ILE A 1 120 ? -8.798 -7.988 -4.787 1.00 84.81 120 ILE A CA 1
ATOM 1026 C C . ILE A 1 120 ? -9.485 -7.989 -3.419 1.00 84.81 120 ILE A C 1
ATOM 1028 O O . ILE A 1 120 ? -10.505 -7.320 -3.241 1.00 84.81 120 ILE A O 1
ATOM 1032 N N . GLY A 1 121 ? -8.924 -8.699 -2.437 1.00 84.88 121 GLY A N 1
ATOM 1033 C CA . GLY A 1 121 ? -9.429 -8.728 -1.066 1.00 84.88 121 GLY A CA 1
ATOM 1034 C C . GLY A 1 121 ? -9.492 -7.333 -0.445 1.00 84.88 121 GLY A C 1
ATOM 1035 O O . GLY A 1 121 ? -10.521 -6.946 0.108 1.00 84.88 121 GLY A O 1
ATOM 1036 N N . PHE A 1 122 ? -8.435 -6.540 -0.612 1.00 84.50 122 PHE A N 1
ATOM 1037 C CA . PHE A 1 122 ? -8.369 -5.150 -0.164 1.00 84.50 122 PHE A CA 1
ATOM 1038 C C . PHE A 1 122 ? -9.462 -4.279 -0.798 1.00 84.50 122 PHE A C 1
ATOM 1040 O O . PHE A 1 122 ? -10.215 -3.601 -0.096 1.00 84.50 122 PHE A O 1
ATOM 1047 N N . ARG A 1 123 ? -9.610 -4.344 -2.125 1.00 85.62 123 ARG A N 1
ATOM 1048 C CA . ARG A 1 123 ? -10.662 -3.630 -2.867 1.00 85.62 123 ARG A CA 1
ATOM 1049 C C . ARG A 1 123 ? -12.055 -4.061 -2.420 1.00 85.62 123 ARG A C 1
ATOM 1051 O O . ARG A 1 123 ? -12.933 -3.216 -2.260 1.00 85.62 123 ARG A O 1
ATOM 1058 N N . ARG A 1 124 ? -12.249 -5.357 -2.174 1.00 85.75 124 ARG A N 1
ATOM 1059 C CA . ARG A 1 124 ? -13.513 -5.907 -1.683 1.00 85.75 124 ARG A CA 1
ATOM 1060 C C . ARG A 1 124 ? -13.851 -5.361 -0.301 1.00 85.75 124 ARG A C 1
ATOM 1062 O O . ARG A 1 124 ? -14.987 -4.927 -0.122 1.00 85.75 124 ARG A O 1
ATOM 1069 N N . ILE A 1 125 ? -12.881 -5.322 0.623 1.00 83.94 125 ILE A N 1
ATOM 1070 C CA . ILE A 1 125 ? -13.056 -4.695 1.941 1.00 83.94 125 ILE A CA 1
ATOM 1071 C C . ILE A 1 125 ? -13.486 -3.247 1.756 1.00 83.94 125 ILE A C 1
ATOM 1073 O O . ILE A 1 125 ? -14.486 -2.878 2.339 1.00 83.94 125 ILE A O 1
ATOM 1077 N N . LEU A 1 126 ? -12.814 -2.456 0.911 1.00 84.94 126 LEU A N 1
ATOM 1078 C CA . LEU A 1 126 ? -13.199 -1.060 0.676 1.00 84.94 126 LEU A CA 1
ATOM 1079 C C . LEU A 1 126 ? -14.631 -0.913 0.117 1.00 84.94 126 LEU A C 1
ATOM 1081 O O . LEU A 1 126 ? -15.360 -0.005 0.512 1.00 84.94 126 LEU A O 1
ATOM 1085 N N . SER A 1 127 ? -15.027 -1.789 -0.809 1.00 84.69 127 SER A N 1
ATOM 1086 C CA . SER A 1 127 ? -16.311 -1.690 -1.521 1.00 84.69 127 SER A CA 1
ATOM 1087 C C . SER A 1 127 ? -17.527 -2.188 -0.733 1.00 84.69 127 SER A C 1
ATOM 1089 O O . SER A 1 127 ? -18.630 -1.719 -0.977 1.00 84.69 127 SER A O 1
ATOM 1091 N N . LYS A 1 128 ? -17.351 -3.148 0.187 1.00 85.31 128 LYS A N 1
ATOM 1092 C CA . LYS A 1 128 ? -18.453 -3.836 0.890 1.00 85.31 128 LYS A CA 1
ATOM 1093 C C . LYS A 1 128 ? -18.644 -3.368 2.338 1.00 85.31 128 LYS A C 1
ATOM 1095 O O . LYS A 1 128 ? -19.164 -4.128 3.158 1.00 85.31 128 LYS A O 1
ATOM 1100 N N . ARG A 1 129 ? -18.177 -2.165 2.676 1.00 87.00 129 ARG A N 1
ATOM 1101 C CA . ARG A 1 129 ? -18.335 -1.616 4.031 1.00 87.00 129 ARG A CA 1
ATOM 1102 C C . ARG A 1 129 ? -19.766 -1.183 4.279 1.00 87.00 129 ARG A C 1
ATOM 1104 O O . ARG A 1 129 ? -20.430 -0.706 3.366 1.00 87.00 129 ARG A O 1
ATOM 1111 N N . SER A 1 130 ? -20.192 -1.294 5.528 1.00 90.00 130 SER A N 1
ATOM 1112 C CA . SER A 1 130 ? -21.498 -0.824 5.991 1.00 90.00 130 SER A CA 1
ATOM 1113 C C . SER A 1 130 ? -21.538 0.669 6.348 1.00 90.00 130 SER A C 1
ATOM 1115 O O . SER A 1 130 ? -22.564 1.143 6.818 1.00 90.00 130 SER A O 1
ATOM 1117 N N . PHE A 1 131 ? -20.438 1.405 6.169 1.00 91.31 131 PHE A N 1
ATOM 1118 C CA . PHE A 1 131 ? -20.330 2.834 6.481 1.00 91.31 131 PHE A CA 1
ATOM 1119 C C . PHE A 1 131 ? -19.508 3.571 5.415 1.00 91.31 131 PHE A C 1
ATOM 1121 O O . PHE A 1 131 ? -18.695 2.964 4.705 1.00 91.31 131 PHE A O 1
ATOM 1128 N N . SER A 1 132 ? -19.705 4.886 5.302 1.00 91.62 132 SER A N 1
ATOM 1129 C CA . SER A 1 132 ? -18.980 5.716 4.336 1.00 91.62 132 SER A CA 1
ATOM 1130 C C . SER A 1 132 ? -17.575 6.069 4.822 1.00 91.62 132 SER A C 1
ATOM 1132 O O . SER A 1 132 ? -17.347 6.258 6.017 1.00 91.62 132 SER A O 1
ATOM 1134 N N . ILE A 1 133 ? -16.627 6.194 3.885 1.00 92.38 133 ILE A N 1
ATOM 1135 C CA . ILE A 1 133 ? -15.297 6.747 4.164 1.00 92.38 133 ILE A CA 1
ATOM 1136 C C . ILE A 1 133 ? -15.001 7.879 3.189 1.00 92.38 133 ILE A C 1
ATOM 1138 O O . ILE A 1 133 ? -14.917 7.644 1.984 1.00 92.38 133 ILE A O 1
ATOM 1142 N N . SER A 1 134 ? -14.793 9.088 3.706 1.00 92.38 134 SER A N 1
ATOM 1143 C CA . SER A 1 134 ? -14.398 10.258 2.919 1.00 92.38 134 SER A CA 1
ATOM 1144 C C . SER A 1 134 ? -12.887 10.503 2.988 1.00 92.38 134 SER A C 1
ATOM 1146 O O . SER A 1 134 ? -12.235 10.208 3.987 1.00 92.38 134 SER A O 1
ATOM 1148 N N . GLY A 1 135 ? -12.303 11.014 1.899 1.00 86.56 135 GLY A N 1
ATOM 1149 C CA . GLY A 1 135 ? -10.887 11.416 1.837 1.00 86.56 135 GLY A CA 1
ATOM 1150 C C . GLY A 1 135 ? -9.864 10.284 1.653 1.00 86.56 135 GLY A C 1
ATOM 1151 O O . GLY A 1 135 ? -8.716 10.554 1.299 1.00 86.56 135 GLY A O 1
ATOM 1152 N N . PHE A 1 136 ? -10.261 9.012 1.787 1.00 87.38 136 PHE A N 1
ATOM 1153 C CA . PHE A 1 136 ? -9.344 7.874 1.617 1.00 87.38 136 PHE A CA 1
ATOM 1154 C C . PHE A 1 136 ? -8.743 7.771 0.212 1.00 87.38 136 PHE A C 1
ATOM 1156 O O . PHE A 1 136 ? -7.555 7.489 0.079 1.00 87.38 136 PHE A O 1
ATOM 1163 N N . GLU A 1 137 ? -9.532 7.993 -0.842 1.00 83.19 137 GLU A N 1
ATOM 1164 C CA . GLU A 1 137 ? -9.014 7.980 -2.219 1.00 83.19 137 GLU A CA 1
ATOM 1165 C C . GLU A 1 137 ? -8.047 9.138 -2.455 1.00 83.19 137 GLU A C 1
ATOM 1167 O O . GLU A 1 137 ? -6.980 8.937 -3.029 1.00 83.19 137 GLU A O 1
ATOM 1172 N N . HIS A 1 138 ? -8.365 10.332 -1.943 1.00 81.62 138 HIS A N 1
ATOM 1173 C CA . HIS A 1 138 ? -7.484 11.485 -2.085 1.00 81.62 138 HIS A CA 1
ATOM 1174 C C . HIS A 1 138 ? -6.126 11.244 -1.423 1.00 81.62 138 HIS A C 1
ATOM 1176 O O . HIS A 1 138 ? -5.097 11.556 -2.019 1.00 81.62 138 HIS A O 1
ATOM 1182 N N . PHE A 1 139 ? -6.128 10.631 -0.236 1.00 82.56 139 PHE A N 1
ATOM 1183 C CA . PHE A 1 139 ? -4.913 10.165 0.411 1.00 82.56 139 PHE A CA 1
ATOM 1184 C C . PHE A 1 139 ? -4.255 9.049 -0.409 1.00 82.56 139 PHE A C 1
ATOM 1186 O O . PHE A 1 139 ? -3.224 9.294 -1.009 1.00 82.56 139 PHE A O 1
ATOM 1193 N N . SER A 1 140 ? -4.848 7.858 -0.511 1.00 77.25 140 SER A N 1
ATOM 1194 C CA . SER A 1 140 ? -4.212 6.661 -1.098 1.00 77.25 140 SER A CA 1
ATOM 1195 C C . SER A 1 140 ? -3.779 6.802 -2.566 1.00 77.25 140 SER A C 1
ATOM 1197 O O . SER A 1 140 ? -2.824 6.148 -2.997 1.00 77.25 140 SER A O 1
ATOM 1199 N N . GLU A 1 141 ? -4.437 7.666 -3.341 1.00 74.38 141 GLU A N 1
ATOM 1200 C CA . GLU A 1 141 ? -4.113 7.917 -4.746 1.00 74.38 141 GLU A CA 1
ATOM 1201 C C . GLU A 1 141 ? -3.241 9.162 -4.955 1.00 74.38 141 GLU A C 1
ATOM 1203 O O . GLU A 1 141 ? -2.823 9.415 -6.088 1.00 74.38 141 GLU A O 1
ATOM 1208 N N . ASN A 1 142 ? -2.876 9.897 -3.895 1.00 72.25 142 ASN A N 1
ATOM 1209 C CA . ASN A 1 142 ? -2.042 11.094 -3.998 1.00 72.25 142 ASN A CA 1
ATOM 1210 C C . ASN A 1 142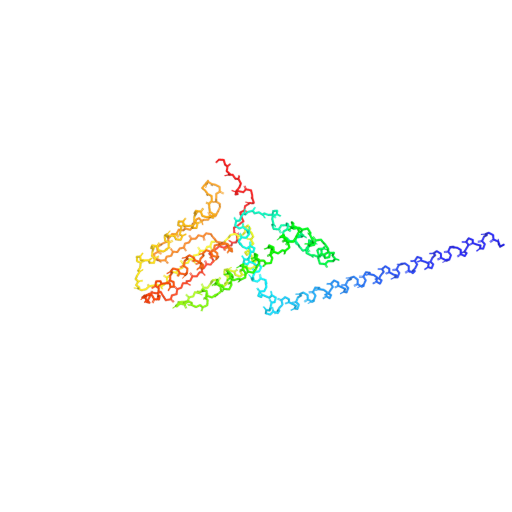 ? -0.757 10.787 -4.778 1.00 72.25 142 ASN A C 1
ATOM 1212 O O . ASN A 1 142 ? 0.024 9.916 -4.403 1.00 72.25 142 ASN A O 1
ATOM 1216 N N . LYS A 1 143 ? -0.522 11.478 -5.897 1.00 63.56 143 LYS A N 1
ATOM 1217 C CA . LYS A 1 143 ? 0.654 11.237 -6.753 1.00 63.56 143 LYS A CA 1
ATOM 1218 C C . LYS A 1 143 ? 1.971 11.553 -6.042 1.00 63.56 143 LYS A C 1
ATOM 1220 O O . LYS A 1 143 ? 2.972 10.945 -6.386 1.00 63.56 143 LYS A O 1
ATOM 1225 N N . LYS A 1 144 ? 1.936 12.436 -5.038 1.00 61.66 144 LYS A N 1
ATOM 1226 C CA . LYS A 1 144 ? 3.077 12.791 -4.184 1.00 61.66 144 LYS A CA 1
ATOM 1227 C C . LYS A 1 144 ? 3.339 11.768 -3.070 1.00 61.66 144 LYS A C 1
ATOM 1229 O O . LYS A 1 144 ? 4.307 11.901 -2.341 1.00 61.66 144 LYS A O 1
ATOM 1234 N N . LEU A 1 145 ? 2.504 10.735 -2.913 1.00 57.38 145 LEU A N 1
ATOM 1235 C CA . LEU A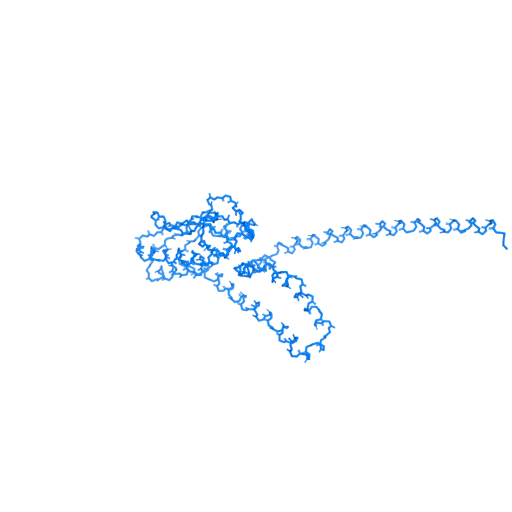 1 145 ? 2.857 9.587 -2.074 1.00 57.38 145 LEU A CA 1
ATOM 1236 C C . LEU A 1 145 ? 3.967 8.788 -2.742 1.00 57.38 145 LEU A C 1
ATOM 1238 O O . LEU A 1 145 ? 3.717 7.869 -3.532 1.00 57.38 145 LEU A O 1
ATOM 1242 N N . GLU A 1 146 ? 5.182 9.189 -2.410 1.00 59.25 146 GLU A N 1
ATOM 1243 C CA . GLU A 1 146 ? 6.432 8.540 -2.755 1.00 59.25 146 GLU A CA 1
ATOM 1244 C C . GLU A 1 146 ? 7.070 7.916 -1.509 1.00 59.25 146 GLU A C 1
ATOM 1246 O O . GLU A 1 146 ? 6.626 8.110 -0.379 1.00 59.25 146 GLU A O 1
ATOM 1251 N N . TYR A 1 147 ? 8.128 7.141 -1.733 1.00 59.16 147 TYR A N 1
ATOM 1252 C CA . TYR A 1 147 ? 8.795 6.302 -0.742 1.00 59.16 147 TYR A CA 1
ATOM 1253 C C . TYR A 1 147 ? 9.212 7.034 0.551 1.00 59.16 147 TYR A C 1
ATOM 1255 O O . TYR A 1 147 ? 9.003 6.512 1.647 1.00 59.16 147 TYR A O 1
ATOM 1263 N N . TYR A 1 148 ? 9.746 8.250 0.417 1.00 60.94 148 TYR A N 1
ATOM 1264 C CA . TYR A 1 148 ? 10.215 9.089 1.526 1.00 60.94 148 TYR A CA 1
ATOM 1265 C C . TYR A 1 148 ? 9.200 10.144 1.964 1.00 60.94 148 TYR A C 1
ATOM 1267 O O . TYR A 1 148 ? 9.458 10.860 2.925 1.00 60.94 148 TYR A O 1
ATOM 1275 N N . GLN A 1 149 ? 8.064 10.256 1.269 1.00 74.62 149 GLN A N 1
ATOM 1276 C CA . GLN A 1 149 ? 7.092 11.320 1.492 1.00 74.62 149 GLN A CA 1
ATOM 1277 C C . GLN A 1 149 ? 5.964 10.826 2.395 1.00 74.62 149 GLN A C 1
ATOM 1279 O O . GLN A 1 149 ? 5.110 10.026 1.999 1.00 74.62 149 GLN A O 1
ATOM 1284 N N . TRP A 1 150 ? 5.971 11.325 3.623 1.00 83.12 150 TRP A N 1
ATOM 1285 C CA . TRP A 1 150 ? 4.942 11.083 4.623 1.00 83.12 150 TRP A CA 1
ATOM 1286 C C . TRP A 1 150 ? 4.029 12.296 4.733 1.00 83.12 150 TRP A C 1
ATOM 1288 O O . TRP A 1 150 ? 4.456 13.428 4.543 1.00 83.12 150 TRP A O 1
ATOM 1298 N N . PHE A 1 151 ? 2.762 12.067 5.041 1.00 86.38 151 PHE A N 1
ATOM 1299 C CA . PHE A 1 151 ? 1.781 13.132 5.219 1.00 86.38 151 PHE A CA 1
ATOM 1300 C C . PHE A 1 151 ? 1.178 13.005 6.599 1.00 86.38 151 PHE A C 1
ATOM 1302 O O . PHE A 1 151 ? 0.814 11.900 6.987 1.00 86.38 151 PHE A O 1
ATOM 1309 N N . ASP A 1 152 ? 1.023 14.101 7.325 1.00 89.81 152 ASP A N 1
ATOM 1310 C CA . ASP A 1 152 ? 0.220 14.069 8.536 1.00 89.81 152 ASP A CA 1
ATOM 1311 C C . ASP A 1 152 ? -1.245 13.894 8.156 1.00 89.81 152 ASP A C 1
ATOM 1313 O O . ASP A 1 152 ? -1.779 14.557 7.260 1.00 89.81 152 ASP A O 1
ATOM 1317 N N . LEU A 1 153 ? -1.872 12.936 8.823 1.00 92.50 153 LEU A N 1
ATOM 1318 C CA . LEU A 1 153 ? -3.257 12.566 8.636 1.00 92.50 153 LEU A CA 1
ATOM 1319 C C . LEU A 1 153 ? -4.009 12.760 9.937 1.00 92.50 153 LEU A C 1
ATOM 1321 O O . LEU A 1 153 ? -3.485 12.537 11.030 1.00 92.50 153 LEU A O 1
ATOM 1325 N N . GLU A 1 154 ? -5.277 13.098 9.790 1.00 93.69 154 GLU A N 1
ATOM 1326 C CA . GLU A 1 154 ? -6.264 13.049 10.848 1.00 93.69 154 GLU A CA 1
ATOM 1327 C C . GLU A 1 154 ? -7.446 12.202 10.378 1.00 93.69 154 GLU A C 1
ATOM 1329 O O . GLU A 1 154 ? -7.994 12.409 9.296 1.00 93.69 154 GLU A O 1
ATOM 1334 N N . ILE A 1 155 ? -7.838 11.228 11.190 1.00 95.38 155 ILE A N 1
ATOM 1335 C CA . ILE A 1 155 ? -8.992 10.370 10.965 1.00 95.38 155 ILE A CA 1
ATOM 1336 C C . ILE A 1 155 ? -10.018 10.690 12.039 1.00 95.38 155 ILE A C 1
ATOM 1338 O O . ILE A 1 155 ? -9.725 10.593 13.228 1.00 95.38 155 ILE A O 1
ATOM 1342 N N . ARG A 1 156 ? -11.227 11.048 11.617 1.00 95.38 156 ARG A N 1
ATOM 1343 C CA . ARG A 1 156 ? -12.356 11.347 12.499 1.00 95.38 156 ARG A CA 1
ATOM 1344 C C . ARG A 1 156 ? -13.446 10.316 12.284 1.00 95.38 156 ARG A C 1
ATOM 1346 O O . ARG A 1 156 ? -13.897 10.138 11.152 1.00 95.38 156 ARG A O 1
ATOM 1353 N N . ILE A 1 157 ? -13.879 9.657 13.351 1.00 94.94 157 ILE A N 1
ATOM 1354 C CA . ILE A 1 157 ? -14.963 8.677 13.297 1.00 94.94 157 ILE A CA 1
ATOM 1355 C C . ILE A 1 157 ? -16.216 9.308 13.890 1.00 94.94 157 ILE A C 1
ATOM 1357 O O . ILE A 1 157 ? -16.225 9.750 15.034 1.00 94.94 157 ILE A O 1
ATOM 1361 N N . GLN A 1 158 ? -17.281 9.347 13.097 1.00 93.94 158 GLN A N 1
ATOM 1362 C CA . GLN A 1 158 ? -18.604 9.756 13.548 1.00 93.94 158 GLN A CA 1
ATOM 1363 C C . GLN A 1 158 ? -19.377 8.511 13.962 1.00 93.94 158 GLN A C 1
ATOM 1365 O O . GLN A 1 158 ? -19.778 7.720 13.103 1.00 93.94 158 GLN A O 1
ATOM 1370 N N . ALA A 1 159 ? -19.578 8.354 15.266 1.00 92.38 159 ALA A N 1
ATOM 1371 C CA . ALA A 1 159 ? -20.344 7.259 15.834 1.00 92.38 159 ALA A CA 1
ATOM 1372 C C . ALA A 1 159 ? -21.290 7.746 16.934 1.00 92.38 159 ALA A C 1
ATOM 1374 O O . ALA A 1 159 ? -21.009 8.744 17.595 1.00 92.38 159 ALA A O 1
ATOM 1375 N N . ASP A 1 160 ? -22.408 7.047 17.104 1.00 91.00 160 ASP A N 1
ATOM 1376 C CA . ASP A 1 160 ? -23.433 7.336 18.113 1.00 91.00 160 ASP A CA 1
ATOM 1377 C C . ASP A 1 160 ? -23.501 6.287 19.234 1.00 91.00 160 ASP A C 1
ATOM 1379 O O . ASP A 1 160 ? -24.019 6.585 20.309 1.00 91.00 160 ASP A O 1
ATOM 1383 N N . ARG A 1 161 ? -22.944 5.086 19.025 1.00 88.69 161 ARG A N 1
ATOM 1384 C CA . ARG A 1 161 ? -22.881 3.994 20.016 1.00 88.69 161 ARG A CA 1
ATOM 1385 C C . ARG A 1 161 ? -21.541 3.256 19.979 1.00 88.69 161 ARG A C 1
ATOM 1387 O O . ARG A 1 161 ? -20.714 3.492 19.098 1.00 88.69 161 ARG A O 1
ATOM 1394 N N . ASN A 1 162 ? -21.341 2.329 20.920 1.00 89.50 162 ASN A N 1
ATOM 1395 C CA . ASN A 1 162 ? -20.148 1.474 21.019 1.00 89.50 162 ASN A CA 1
ATOM 1396 C C . ASN A 1 162 ? -18.828 2.255 21.097 1.00 89.50 162 ASN A C 1
ATOM 1398 O O . ASN A 1 162 ? -17.807 1.822 20.563 1.00 89.50 162 ASN A O 1
ATOM 1402 N N . LEU A 1 163 ? -18.851 3.413 21.766 1.00 91.62 163 LEU A N 1
ATOM 1403 C CA . LEU A 1 163 ? -17.716 4.334 21.835 1.00 91.62 163 LEU A CA 1
ATOM 1404 C C . LEU A 1 163 ? -16.471 3.650 22.412 1.00 91.62 163 LEU A C 1
ATOM 1406 O O . LEU A 1 163 ? -15.418 3.712 21.792 1.00 91.62 163 LEU A O 1
ATOM 1410 N N . GLU A 1 164 ? -16.611 2.914 23.516 1.00 90.88 164 GLU A N 1
ATOM 1411 C CA . GLU A 1 164 ? -15.505 2.192 24.164 1.00 90.88 164 GLU A CA 1
ATOM 1412 C C . GLU A 1 164 ? -14.862 1.147 23.238 1.00 90.88 164 GLU A C 1
ATOM 1414 O O . GLU A 1 164 ? -13.638 1.052 23.137 1.00 90.88 164 GLU A O 1
ATOM 1419 N N . ALA A 1 165 ? -15.678 0.392 22.495 1.00 92.75 165 ALA A N 1
ATOM 1420 C CA . ALA A 1 165 ? -15.182 -0.600 21.545 1.00 92.75 165 ALA A CA 1
ATOM 1421 C C . ALA A 1 165 ? -14.458 0.062 20.364 1.00 92.75 165 ALA A C 1
ATOM 1423 O O . ALA A 1 165 ? -13.427 -0.434 19.905 1.00 92.75 165 ALA A O 1
ATOM 1424 N N . ILE A 1 166 ? -14.974 1.197 19.880 1.00 93.69 166 ILE A N 1
ATOM 1425 C CA . ILE A 1 166 ? -14.304 1.984 18.843 1.00 93.69 166 ILE A CA 1
ATOM 1426 C C . ILE A 1 166 ? -12.970 2.501 19.384 1.00 93.69 166 ILE A C 1
ATOM 1428 O O . ILE A 1 166 ? -11.955 2.322 18.718 1.00 93.69 166 ILE A O 1
ATOM 1432 N N . GLU A 1 167 ? -12.934 3.069 20.589 1.00 93.19 167 GLU A N 1
ATOM 1433 C CA . GLU A 1 167 ? -11.701 3.547 21.221 1.00 93.19 167 GLU A CA 1
ATOM 1434 C C . GLU A 1 167 ? -10.651 2.440 21.352 1.00 93.19 167 GLU A C 1
ATOM 1436 O O . GLU A 1 167 ? -9.514 2.635 20.923 1.00 93.19 167 GLU A O 1
ATOM 1441 N N . ALA A 1 168 ? -11.040 1.246 21.806 1.00 93.19 168 ALA A N 1
ATOM 1442 C CA . ALA A 1 168 ? -10.142 0.096 21.884 1.00 93.19 168 ALA A CA 1
ATOM 1443 C C . ALA A 1 168 ? -9.576 -0.315 20.509 1.00 93.19 168 ALA A C 1
ATOM 1445 O O . ALA A 1 168 ? -8.401 -0.688 20.391 1.00 93.19 168 ALA A O 1
ATOM 1446 N N . ILE A 1 169 ? -10.380 -0.224 19.442 1.00 94.69 169 ILE A N 1
ATOM 1447 C CA . ILE A 1 169 ? -9.917 -0.456 18.065 1.00 94.69 169 ILE A CA 1
ATOM 1448 C C . ILE A 1 169 ? -8.903 0.621 17.644 1.00 94.69 169 ILE A C 1
ATOM 1450 O O . ILE A 1 169 ? -7.890 0.287 17.022 1.00 94.69 169 ILE A O 1
ATOM 1454 N N . LEU A 1 170 ? -9.141 1.894 17.981 1.00 94.81 170 LEU A N 1
ATOM 1455 C CA . LEU A 1 170 ? -8.219 2.994 17.673 1.00 94.81 170 LEU A CA 1
ATOM 1456 C C . LEU A 1 170 ? -6.891 2.857 18.420 1.00 94.81 170 LEU A C 1
ATOM 1458 O O . LEU A 1 170 ? -5.829 3.032 17.818 1.00 94.81 170 LEU A O 1
ATOM 1462 N N . ASP A 1 171 ? -6.932 2.490 19.697 1.00 93.19 171 ASP A N 1
ATOM 1463 C CA . ASP A 1 171 ? -5.733 2.271 20.507 1.00 93.19 171 ASP A CA 1
ATOM 1464 C C . ASP A 1 171 ? -4.935 1.066 19.989 1.00 93.19 171 ASP A C 1
ATOM 1466 O O . ASP A 1 171 ? -3.716 1.149 19.812 1.00 93.19 171 ASP A O 1
ATOM 1470 N N . SER A 1 172 ? -5.623 -0.019 19.615 1.00 92.69 172 SER A N 1
ATOM 1471 C CA . SER A 1 172 ? -4.997 -1.178 18.965 1.00 92.69 172 SER A CA 1
ATOM 1472 C C . SER A 1 172 ? -4.263 -0.786 17.678 1.00 92.69 172 SER A C 1
ATOM 1474 O O . SER A 1 172 ? -3.144 -1.242 17.428 1.00 92.69 172 SER A O 1
ATOM 1476 N N . PHE A 1 173 ? -4.869 0.086 16.866 1.00 93.88 173 PHE A N 1
ATOM 1477 C CA . PHE A 1 173 ? -4.250 0.595 15.646 1.00 93.88 173 PHE A CA 1
ATOM 1478 C C . PHE A 1 173 ? -3.021 1.470 15.943 1.00 93.88 173 PHE A C 1
ATOM 1480 O O . PHE A 1 173 ? -1.992 1.322 15.275 1.00 93.88 173 PHE A O 1
ATOM 1487 N N . CYS A 1 174 ? -3.079 2.343 16.956 1.00 91.94 174 CYS A N 1
ATOM 1488 C CA . CYS A 1 174 ? -1.925 3.140 17.392 1.00 91.94 174 CYS A CA 1
ATOM 1489 C C . CYS A 1 174 ? -0.745 2.246 17.794 1.00 91.94 174 CYS A C 1
ATOM 1491 O O . CYS A 1 174 ? 0.375 2.449 17.325 1.00 91.94 174 CYS A O 1
ATOM 1493 N N . ILE A 1 175 ? -0.995 1.218 18.611 1.00 89.62 175 ILE A N 1
ATOM 1494 C CA . ILE A 1 175 ? 0.040 0.281 19.075 1.00 89.62 175 ILE A CA 1
ATOM 1495 C C . ILE A 1 175 ? 0.673 -0.453 17.888 1.00 89.62 175 ILE A C 1
ATOM 1497 O O . ILE A 1 175 ? 1.898 -0.489 17.747 1.00 89.62 175 ILE A O 1
ATOM 1501 N N . LEU A 1 176 ? -0.160 -1.014 17.009 1.00 88.62 176 LEU A N 1
ATOM 1502 C CA . LEU A 1 176 ? 0.302 -1.794 15.868 1.00 88.62 176 LEU A CA 1
ATOM 1503 C C . LEU A 1 176 ? 1.079 -0.938 14.860 1.00 88.62 176 LEU A C 1
ATOM 1505 O O . LEU A 1 176 ? 2.142 -1.344 14.396 1.00 88.62 176 LEU A O 1
ATOM 1509 N N . SER A 1 177 ? 0.569 0.247 14.527 1.00 87.94 177 SER A N 1
ATOM 1510 C CA . SER A 1 177 ? 1.234 1.160 13.593 1.00 87.94 177 SER A CA 1
ATOM 1511 C C . SER A 1 177 ? 2.569 1.650 14.145 1.00 87.94 177 SER A C 1
ATOM 1513 O O . SER A 1 177 ? 3.555 1.617 13.408 1.00 87.94 177 SER A O 1
ATOM 1515 N N . LYS A 1 178 ? 2.633 2.007 15.438 1.00 85.81 178 LYS A N 1
ATOM 1516 C CA . LYS A 1 178 ? 3.878 2.371 16.124 1.00 85.81 178 LYS A CA 1
ATOM 1517 C C . LYS A 1 178 ? 4.913 1.254 16.004 1.00 85.81 178 LYS A C 1
ATOM 1519 O O . LYS A 1 178 ? 6.021 1.516 15.558 1.00 85.81 178 LYS A O 1
ATOM 1524 N N . LYS A 1 179 ? 4.524 0.014 16.324 1.00 83.00 179 LYS A N 1
ATOM 1525 C CA . LYS A 1 179 ? 5.411 -1.159 16.282 1.00 83.00 179 LYS A CA 1
ATOM 1526 C C . LYS A 1 179 ? 5.962 -1.456 14.884 1.00 83.00 179 LYS A C 1
ATOM 1528 O O . LYS A 1 179 ? 7.097 -1.895 14.768 1.00 83.00 179 LYS A O 1
ATOM 1533 N N . ILE A 1 180 ? 5.150 -1.286 13.840 1.00 78.81 180 ILE A N 1
ATOM 1534 C CA . ILE A 1 180 ? 5.533 -1.689 12.478 1.00 78.81 180 ILE A CA 1
ATOM 1535 C C . ILE A 1 180 ? 6.341 -0.598 11.765 1.00 78.81 180 ILE A C 1
ATOM 1537 O O . ILE A 1 180 ? 7.204 -0.921 10.954 1.00 78.81 180 ILE A O 1
ATOM 1541 N N . TYR A 1 181 ? 6.036 0.680 12.006 1.00 77.44 181 TYR A N 1
ATOM 1542 C CA . TYR A 1 181 ? 6.459 1.748 11.095 1.00 77.44 181 TYR A CA 1
ATOM 1543 C C . TYR A 1 181 ? 7.350 2.828 11.699 1.00 77.44 181 TYR A C 1
ATOM 1545 O O . TYR A 1 181 ? 7.908 3.607 10.924 1.00 77.44 181 TYR A O 1
ATOM 1553 N N . TYR A 1 182 ? 7.483 2.899 13.022 1.00 74.44 182 TYR A N 1
ATOM 1554 C CA . TYR A 1 182 ? 8.206 3.977 13.694 1.00 74.44 182 TYR A CA 1
ATOM 1555 C C . TYR A 1 182 ? 9.343 3.393 14.519 1.00 74.44 182 TYR A C 1
ATOM 1557 O O . TYR A 1 182 ? 9.119 2.492 15.331 1.00 74.44 182 TYR A O 1
ATOM 1565 N N . ALA A 1 183 ? 10.551 3.909 14.309 1.00 66.31 183 ALA A N 1
ATOM 1566 C CA . ALA A 1 183 ? 11.701 3.514 15.103 1.00 66.31 183 ALA A CA 1
ATOM 1567 C C . ALA A 1 183 ? 11.631 4.184 16.490 1.00 66.31 183 ALA A C 1
ATOM 1569 O O . ALA A 1 183 ? 11.173 5.327 16.608 1.00 66.31 183 ALA A O 1
ATOM 1570 N N . PRO A 1 184 ? 12.049 3.501 17.565 1.00 58.12 184 PRO A N 1
ATOM 1571 C CA . PRO A 1 184 ? 12.268 4.152 18.850 1.00 58.12 184 PRO A CA 1
ATOM 1572 C C . PRO A 1 184 ? 13.530 5.032 18.777 1.00 58.12 184 PRO A C 1
ATOM 1574 O O . PRO A 1 184 ? 14.622 4.512 18.598 1.00 58.12 184 PRO A O 1
ATOM 1577 N N . GLY A 1 185 ? 13.404 6.359 18.910 1.00 55.50 185 GLY A N 1
ATOM 1578 C CA . GLY A 1 185 ? 14.566 7.260 18.899 1.00 55.50 185 GLY A CA 1
ATOM 1579 C C . GLY A 1 185 ? 14.218 8.749 18.783 1.00 55.50 185 GLY A C 1
ATOM 1580 O O . GLY A 1 185 ? 13.082 9.106 18.474 1.00 55.50 185 GLY A O 1
ATOM 1581 N N . GLN A 1 186 ? 15.193 9.625 19.059 1.00 50.94 186 GLN A N 1
ATOM 1582 C CA . GLN A 1 186 ? 15.014 11.090 19.116 1.00 50.94 186 GLN A CA 1
ATOM 1583 C C . GLN A 1 186 ? 15.048 11.798 17.745 1.00 50.94 186 GLN A C 1
ATOM 1585 O O . GLN A 1 186 ? 14.687 12.967 17.658 1.00 50.94 186 GLN A O 1
ATOM 1590 N N . THR A 1 187 ? 15.427 11.109 16.666 1.00 59.50 187 THR A N 1
ATOM 1591 C CA . THR A 1 187 ? 15.572 11.668 15.304 1.00 59.50 187 THR A CA 1
ATOM 1592 C C . THR A 1 187 ? 14.388 11.347 14.384 1.00 59.50 187 THR A C 1
ATOM 1594 O O . THR A 1 187 ? 14.494 11.416 13.161 1.00 59.50 187 THR A O 1
ATOM 1597 N N . GLU A 1 188 ? 13.235 10.992 14.954 1.00 68.69 188 GLU A N 1
ATOM 1598 C CA . GLU A 1 188 ? 12.047 10.630 14.185 1.00 68.69 188 GLU A CA 1
ATOM 1599 C C . GLU A 1 188 ? 11.220 11.875 13.821 1.00 68.69 188 GLU A C 1
ATOM 1601 O O . GLU A 1 188 ? 10.516 12.445 14.655 1.00 68.69 188 GLU A O 1
ATOM 1606 N N . THR A 1 189 ? 11.285 12.302 12.556 1.00 73.56 189 THR A N 1
ATOM 1607 C CA . THR A 1 189 ? 10.492 13.435 12.039 1.00 73.56 189 THR A CA 1
ATOM 1608 C C . THR A 1 189 ? 9.026 13.069 11.804 1.00 73.56 189 THR A C 1
ATOM 1610 O O . THR A 1 189 ? 8.166 13.951 11.729 1.00 73.56 189 THR A O 1
ATOM 1613 N N . ARG A 1 190 ? 8.711 11.771 11.703 1.00 82.44 190 ARG A N 1
ATOM 1614 C CA . ARG A 1 190 ? 7.340 11.274 11.550 1.00 82.44 190 ARG A CA 1
ATOM 1615 C C . ARG A 1 190 ? 6.608 11.299 12.888 1.00 82.44 190 ARG A C 1
ATOM 1617 O O . ARG A 1 190 ? 7.157 10.963 13.930 1.00 82.44 190 ARG A O 1
ATOM 1624 N N . LYS A 1 191 ? 5.310 11.590 12.862 1.00 86.81 191 LYS A N 1
ATOM 1625 C CA . LYS A 1 191 ? 4.443 11.524 14.043 1.00 86.81 191 LYS A CA 1
ATOM 1626 C C . LYS A 1 191 ? 3.867 10.114 14.185 1.00 86.81 191 LYS A C 1
ATOM 1628 O O . LYS A 1 191 ? 3.101 9.698 13.307 1.00 86.81 191 LYS A O 1
ATOM 1633 N N . PRO A 1 192 ? 4.186 9.376 15.268 1.00 88.38 192 PRO A N 1
ATOM 1634 C CA . PRO A 1 192 ? 3.495 8.135 15.592 1.00 88.38 192 PRO A CA 1
ATOM 1635 C C . PRO A 1 192 ? 1.998 8.385 15.732 1.00 88.38 192 PRO A C 1
ATOM 1637 O O . PRO A 1 192 ? 1.593 9.450 16.205 1.00 88.38 192 PRO A O 1
ATOM 1640 N N . TRP A 1 193 ? 1.190 7.396 15.357 1.00 91.75 193 TRP A N 1
ATOM 1641 C CA . TRP A 1 193 ? -0.257 7.499 15.495 1.00 91.75 193 TRP A CA 1
ATOM 1642 C C . TRP A 1 193 ? -0.657 7.604 16.962 1.00 91.75 193 TRP A C 1
ATOM 1644 O O . TRP A 1 193 ? -0.205 6.826 17.806 1.00 91.75 193 TRP A O 1
ATOM 1654 N N . LYS A 1 194 ? -1.499 8.590 17.254 1.00 92.56 194 LYS A N 1
ATOM 1655 C CA . LYS A 1 194 ? -2.033 8.871 18.581 1.00 92.56 194 LYS A CA 1
ATOM 1656 C C . LYS A 1 194 ? -3.535 9.074 18.489 1.00 92.56 194 LYS A C 1
ATOM 1658 O O . LYS A 1 194 ? -4.042 9.652 17.526 1.00 92.56 194 LYS A O 1
ATOM 1663 N N . ARG A 1 195 ? -4.235 8.633 19.528 1.00 92.94 195 ARG A N 1
ATOM 1664 C CA . ARG A 1 195 ? -5.646 8.945 19.724 1.00 92.94 195 ARG A CA 1
ATOM 1665 C C . ARG A 1 195 ? -5.787 10.385 20.214 1.00 92.94 195 ARG A C 1
ATOM 1667 O O . ARG A 1 195 ? -5.080 10.807 21.128 1.00 92.94 195 ARG A O 1
ATOM 1674 N N . GLY A 1 196 ? -6.663 11.142 19.566 1.00 86.00 196 GLY A N 1
ATOM 1675 C CA . GLY A 1 196 ? -7.051 12.482 19.989 1.00 86.00 196 GLY A CA 1
ATOM 1676 C C . GLY A 1 196 ? -8.311 12.464 20.856 1.00 86.00 196 GLY A C 1
ATOM 1677 O O . GLY A 1 196 ? -8.816 11.412 21.249 1.00 86.00 196 GLY A O 1
ATOM 1678 N N . LYS A 1 197 ? -8.842 13.654 21.147 1.00 78.19 197 LYS A N 1
ATOM 1679 C CA . LYS A 1 197 ? -10.144 13.797 21.813 1.00 78.19 197 LYS A CA 1
ATOM 1680 C C . LYS A 1 197 ? -11.258 13.414 20.826 1.00 78.19 197 LYS A C 1
ATOM 1682 O O . LYS A 1 197 ? -11.164 13.757 19.649 1.00 78.19 197 LYS A O 1
ATOM 1687 N N . SER A 1 198 ? -12.297 12.728 21.301 1.00 77.88 198 SER A N 1
ATOM 1688 C CA . SER A 1 198 ? -13.519 12.413 20.535 1.00 77.88 198 SER A CA 1
ATOM 1689 C C . SER A 1 198 ? -13.303 11.563 19.268 1.00 77.88 198 SER A C 1
ATOM 1691 O O . SER A 1 198 ? -13.365 12.084 18.159 1.00 77.88 198 SER A O 1
ATOM 1693 N N . LEU A 1 199 ? -13.076 10.249 19.426 1.00 90.69 199 LEU A N 1
ATOM 1694 C CA . LEU A 1 199 ? -12.944 9.258 18.334 1.00 90.69 199 LEU A CA 1
ATOM 1695 C C . LEU A 1 199 ? -12.075 9.720 17.145 1.00 90.69 199 LEU A C 1
ATOM 1697 O O . LEU A 1 199 ? -12.401 9.499 15.971 1.00 90.69 199 LEU A O 1
ATOM 1701 N N . THR A 1 200 ? -10.961 10.381 17.456 1.00 93.50 200 THR A N 1
ATOM 1702 C CA . THR A 1 200 ? -9.999 10.867 16.468 1.00 93.50 200 THR A CA 1
ATOM 1703 C C . THR A 1 200 ? -8.673 10.124 16.565 1.00 93.50 200 THR A C 1
ATOM 1705 O O . THR A 1 200 ? -8.232 9.725 17.643 1.00 93.50 200 THR A O 1
ATOM 1708 N N . LEU A 1 201 ? -8.018 9.956 15.422 1.00 94.56 201 LEU A N 1
ATOM 1709 C CA . LEU A 1 201 ? -6.657 9.450 15.292 1.00 94.56 201 LEU A CA 1
ATOM 1710 C C 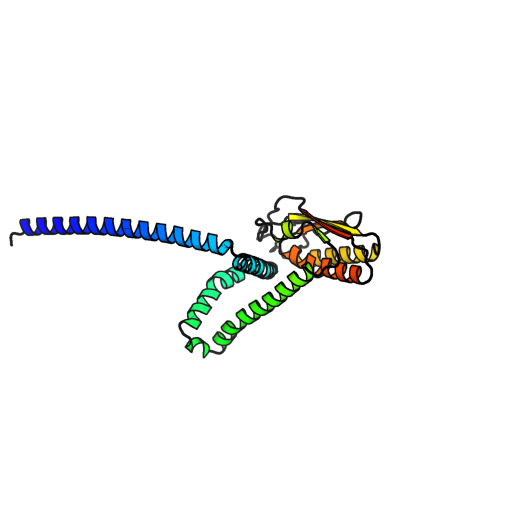. LEU A 1 201 ? -5.840 10.446 14.480 1.00 94.56 201 LEU A C 1
ATOM 1712 O O . LEU A 1 201 ? -6.304 10.912 13.445 1.00 94.56 201 LEU A O 1
ATOM 1716 N N . SER A 1 202 ? -4.615 10.737 14.896 1.00 93.81 202 SER A N 1
ATOM 1717 C CA . SER A 1 202 ? -3.695 11.555 14.110 1.00 93.81 202 SER A CA 1
ATOM 1718 C C . SER A 1 202 ? -2.307 10.942 14.073 1.00 93.81 202 SER A C 1
ATOM 1720 O O . SER A 1 202 ? -1.859 10.329 15.039 1.00 93.81 202 SER A O 1
ATOM 1722 N N . GLY A 1 203 ? -1.629 11.077 12.941 1.00 91.56 203 GLY A N 1
ATOM 1723 C CA . GLY A 1 203 ? -0.296 10.521 12.743 1.00 91.56 203 GLY A CA 1
ATOM 1724 C C . GLY A 1 203 ? 0.167 10.676 11.306 1.00 91.56 203 GLY A C 1
ATOM 1725 O O . GLY A 1 203 ? -0.626 10.960 10.411 1.00 91.56 203 GLY A O 1
ATOM 1726 N N . SER A 1 204 ? 1.460 10.486 11.071 1.00 88.75 204 SER A N 1
ATOM 1727 C CA . SER A 1 204 ? 1.998 10.529 9.715 1.00 88.75 204 SER A CA 1
ATOM 1728 C C . SER A 1 204 ? 1.671 9.232 8.968 1.00 88.75 204 SER A C 1
ATOM 1730 O O . SER A 1 204 ? 1.771 8.135 9.510 1.00 88.75 204 SER A O 1
ATOM 1732 N N . GLY A 1 205 ? 1.303 9.321 7.697 1.00 86.38 205 GLY A N 1
ATOM 1733 C CA . GLY A 1 205 ? 0.973 8.177 6.866 1.00 86.38 205 GLY A CA 1
ATOM 1734 C C . GLY A 1 205 ? 1.519 8.290 5.454 1.00 86.38 205 GLY A C 1
ATOM 1735 O O . GLY A 1 205 ? 1.600 9.367 4.869 1.00 86.38 205 GLY A O 1
ATOM 1736 N N . ASN A 1 206 ? 1.863 7.135 4.895 1.00 83.62 206 ASN A N 1
ATOM 1737 C CA . ASN A 1 206 ? 2.137 6.960 3.477 1.00 83.62 206 ASN A CA 1
ATOM 1738 C C . ASN A 1 206 ? 1.298 5.796 2.906 1.00 83.62 206 ASN A C 1
ATOM 1740 O O . ASN A 1 206 ? 0.352 5.322 3.543 1.00 83.62 206 ASN A O 1
ATOM 1744 N N . SER A 1 207 ? 1.653 5.289 1.723 1.00 77.12 207 SER A N 1
ATOM 1745 C CA . SER A 1 207 ? 0.952 4.160 1.098 1.00 77.12 207 SER A CA 1
ATOM 1746 C C . SER A 1 207 ? 0.890 2.914 1.994 1.00 77.12 207 SER A C 1
ATOM 1748 O O . SER A 1 207 ? -0.110 2.203 1.965 1.00 77.12 207 SER A O 1
ATOM 1750 N N . ARG A 1 208 ? 1.893 2.679 2.849 1.00 78.94 208 ARG A N 1
ATOM 1751 C CA . ARG A 1 208 ? 1.937 1.534 3.778 1.00 78.94 208 ARG A CA 1
ATOM 1752 C C . ARG A 1 208 ? 0.886 1.665 4.875 1.00 78.94 208 ARG A C 1
ATOM 1754 O O . ARG A 1 208 ? 0.156 0.721 5.176 1.00 78.94 208 ARG A O 1
ATOM 1761 N N . ILE A 1 209 ? 0.752 2.868 5.429 1.00 86.31 209 ILE A N 1
ATOM 1762 C CA . ILE A 1 209 ? -0.298 3.170 6.403 1.00 86.31 209 ILE A CA 1
ATOM 1763 C C . ILE A 1 209 ? -1.682 3.082 5.756 1.00 86.31 209 ILE A C 1
ATOM 1765 O O . ILE A 1 209 ? -2.595 2.551 6.382 1.00 86.31 209 ILE A O 1
ATOM 1769 N N . ALA A 1 210 ? -1.840 3.479 4.487 1.00 85.94 210 ALA A N 1
ATOM 1770 C CA . ALA A 1 210 ? -3.094 3.267 3.759 1.00 85.94 210 ALA A CA 1
ATOM 1771 C C . ALA A 1 210 ? -3.502 1.783 3.736 1.00 85.94 210 ALA A C 1
ATOM 1773 O O . ALA A 1 210 ? -4.677 1.467 3.929 1.00 85.94 210 ALA A O 1
ATOM 1774 N N . LEU A 1 211 ? -2.538 0.869 3.565 1.00 84.75 211 LEU A N 1
ATOM 1775 C CA . LEU A 1 211 ? -2.797 -0.571 3.622 1.00 84.75 211 LEU A CA 1
ATOM 1776 C C . LEU A 1 211 ? -3.190 -1.043 5.023 1.00 84.75 211 LEU A C 1
ATOM 1778 O O . LEU A 1 211 ? -4.164 -1.789 5.177 1.00 84.75 211 LEU A O 1
ATOM 1782 N N . LEU A 1 212 ? -2.470 -0.574 6.046 1.00 87.88 212 LEU A N 1
ATOM 1783 C CA . LEU A 1 212 ? -2.767 -0.910 7.437 1.00 87.88 212 LEU A CA 1
ATOM 1784 C C . LEU A 1 212 ? -4.165 -0.425 7.850 1.00 87.88 212 LEU A C 1
ATOM 1786 O O . LEU A 1 212 ? -4.894 -1.174 8.497 1.00 87.88 212 LEU A O 1
ATOM 1790 N N . LEU A 1 213 ? -4.564 0.780 7.435 1.00 90.81 213 LEU A N 1
ATOM 1791 C CA . LEU A 1 213 ? -5.879 1.353 7.730 1.00 90.81 213 LEU A CA 1
ATOM 1792 C C . LEU A 1 213 ? -7.017 0.455 7.245 1.00 90.81 213 LEU A C 1
ATOM 1794 O O . LEU A 1 213 ? -7.953 0.185 7.989 1.00 90.81 213 LEU A O 1
ATOM 1798 N N . VAL A 1 214 ? -6.942 -0.069 6.024 1.00 88.56 214 VAL A N 1
ATOM 1799 C CA . VAL A 1 214 ? -8.007 -0.947 5.516 1.00 88.56 214 VAL A CA 1
ATOM 1800 C C . VAL A 1 214 ? -8.004 -2.292 6.225 1.00 88.56 214 VAL A C 1
ATOM 1802 O O . VAL A 1 214 ? -9.066 -2.793 6.599 1.00 88.56 214 VAL A O 1
ATOM 1805 N N . ARG A 1 215 ? -6.819 -2.888 6.399 1.00 86.12 215 ARG A N 1
ATOM 1806 C CA . ARG A 1 215 ? -6.686 -4.240 6.946 1.00 86.12 215 ARG A CA 1
ATOM 1807 C C . ARG A 1 215 ? -7.050 -4.304 8.423 1.00 86.12 215 ARG A C 1
ATOM 1809 O O . ARG A 1 215 ? -7.699 -5.268 8.825 1.00 86.12 215 ARG A O 1
ATOM 1816 N N . ASP A 1 216 ? -6.597 -3.328 9.203 1.00 90.31 216 ASP A N 1
ATOM 1817 C CA . ASP A 1 216 ? -6.671 -3.377 10.660 1.00 90.31 216 ASP A CA 1
ATOM 1818 C C . ASP A 1 216 ? -7.740 -2.447 11.232 1.00 90.31 216 ASP A C 1
ATOM 1820 O O . ASP A 1 216 ? -8.524 -2.890 12.063 1.00 90.31 216 ASP A O 1
ATOM 1824 N N . LEU A 1 217 ? -7.855 -1.210 10.740 1.00 93.56 217 LEU A N 1
ATOM 1825 C CA . LEU A 1 217 ? -8.845 -0.265 11.258 1.00 93.56 217 LEU A CA 1
ATOM 1826 C C . LEU A 1 217 ? -10.229 -0.507 10.637 1.00 93.56 217 LEU A C 1
ATOM 1828 O O . LEU A 1 217 ? -11.157 -0.941 11.317 1.00 93.56 217 LEU A O 1
ATOM 1832 N N . PHE A 1 218 ? -10.386 -0.296 9.328 1.00 93.50 218 PHE A N 1
ATOM 1833 C CA . PHE A 1 218 ? -11.703 -0.336 8.682 1.00 93.50 218 PHE A CA 1
ATOM 1834 C C . PHE A 1 218 ? -12.343 -1.716 8.727 1.00 93.50 218 PHE A C 1
ATOM 1836 O O . PHE A 1 218 ? -13.551 -1.806 8.892 1.00 93.50 218 PHE A O 1
ATOM 1843 N N . LYS A 1 219 ? -11.558 -2.793 8.622 1.00 92.12 219 LYS A N 1
ATOM 1844 C CA . LYS A 1 219 ? -12.086 -4.156 8.742 1.00 92.12 219 LYS A CA 1
ATOM 1845 C C . LYS A 1 219 ? -12.660 -4.436 10.135 1.00 92.12 219 LYS A C 1
ATOM 1847 O O . LYS A 1 219 ? -13.679 -5.113 10.232 1.00 92.12 219 LYS A O 1
ATOM 1852 N N . LYS A 1 220 ? -12.016 -3.956 11.206 1.00 93.94 220 LYS A N 1
ATOM 1853 C CA . LYS A 1 220 ? -12.512 -4.133 12.582 1.00 93.94 220 LYS A CA 1
ATOM 1854 C C . LYS A 1 220 ? -13.733 -3.253 12.844 1.00 93.94 220 LYS A C 1
ATOM 1856 O O . LYS A 1 220 ? -14.723 -3.758 13.359 1.00 93.94 220 LYS A O 1
ATOM 1861 N N . LEU A 1 221 ? -13.702 -1.997 12.396 1.00 93.69 221 LEU A N 1
ATOM 1862 C CA . LEU A 1 221 ? -14.856 -1.095 12.464 1.00 93.69 221 LEU A CA 1
ATOM 1863 C C . LEU A 1 221 ? -16.059 -1.636 11.678 1.00 93.69 221 LEU A C 1
ATOM 1865 O O . LEU A 1 221 ? -17.179 -1.575 12.163 1.00 93.69 221 LEU A O 1
ATOM 1869 N N . ASP A 1 222 ? -15.842 -2.222 10.497 1.00 93.56 222 ASP A N 1
ATOM 1870 C CA . ASP A 1 222 ? -16.911 -2.817 9.680 1.00 93.56 222 ASP A CA 1
ATOM 1871 C C . ASP A 1 222 ? -17.510 -4.054 10.353 1.00 93.56 222 ASP A C 1
ATOM 1873 O O . ASP A 1 222 ? -18.719 -4.245 10.329 1.00 93.56 222 ASP A O 1
ATOM 1877 N N . ARG A 1 223 ? -16.687 -4.873 11.018 1.00 92.06 223 ARG A N 1
ATOM 1878 C CA . ARG A 1 223 ? -17.187 -5.990 11.833 1.00 92.06 223 ARG A CA 1
ATOM 1879 C C . ARG A 1 223 ? -18.049 -5.503 12.996 1.00 92.06 223 ARG A C 1
ATOM 1881 O O . ARG A 1 223 ? -19.126 -6.053 13.189 1.00 92.06 223 ARG A O 1
ATOM 1888 N N . LEU A 1 224 ? -17.596 -4.479 13.721 1.00 92.81 224 LEU A N 1
ATOM 1889 C CA . LEU A 1 224 ? -18.355 -3.879 14.820 1.00 92.81 224 LEU A CA 1
ATOM 1890 C C . LEU A 1 224 ? -19.683 -3.297 14.316 1.00 92.81 224 LEU A C 1
ATOM 1892 O O . LEU A 1 224 ? -20.737 -3.639 14.835 1.00 92.81 224 LEU A O 1
ATOM 1896 N N . ASN A 1 225 ? -19.643 -2.501 13.246 1.00 93.00 225 ASN A N 1
ATOM 1897 C CA . ASN A 1 225 ? -20.822 -1.831 12.703 1.00 93.00 225 ASN A CA 1
ATOM 1898 C C . ASN A 1 225 ? -21.849 -2.788 12.075 1.00 93.00 225 ASN A C 1
ATOM 1900 O O . ASN A 1 225 ? -23.020 -2.445 11.952 1.00 93.00 225 ASN A O 1
ATOM 1904 N N . ARG A 1 226 ? -21.418 -3.973 11.628 1.00 90.88 226 ARG A N 1
ATOM 1905 C CA . ARG A 1 226 ? -22.331 -5.035 11.175 1.00 90.88 226 ARG A CA 1
ATOM 1906 C C . ARG A 1 226 ? -22.992 -5.781 12.326 1.00 90.88 226 ARG A C 1
ATOM 1908 O O . ARG A 1 226 ? -24.062 -6.338 12.117 1.00 90.88 226 ARG A O 1
ATOM 1915 N N . PHE A 1 227 ? -22.345 -5.838 13.488 1.00 90.62 227 PHE A N 1
ATOM 1916 C CA . PHE A 1 227 ? -22.938 -6.414 14.691 1.00 90.62 227 PHE A CA 1
ATOM 1917 C C . PHE A 1 227 ? -23.982 -5.462 15.281 1.00 90.62 227 PHE A C 1
ATOM 1919 O O . PHE A 1 227 ? -25.113 -5.866 15.526 1.00 90.62 227 PHE A O 1
ATOM 1926 N N . GLU A 1 228 ? -23.631 -4.184 15.418 1.00 89.06 228 GLU A N 1
ATOM 1927 C CA . GLU A 1 228 ? -24.565 -3.120 15.770 1.00 89.06 228 GLU A CA 1
ATOM 1928 C C . GLU A 1 228 ? -24.190 -1.850 15.008 1.00 89.06 228 GLU A C 1
ATOM 1930 O O . GLU A 1 228 ? -23.061 -1.365 15.098 1.00 89.06 228 GLU A O 1
ATOM 1935 N N . THR A 1 229 ? -25.140 -1.300 14.255 1.00 90.25 229 THR A N 1
ATOM 1936 C CA . THR A 1 229 ? -24.920 -0.094 13.456 1.00 90.25 229 THR A CA 1
ATOM 1937 C C . THR A 1 229 ? -24.709 1.108 14.366 1.00 90.25 229 THR A C 1
ATOM 1939 O O . THR A 1 229 ? -25.663 1.606 14.962 1.00 90.25 229 THR A O 1
ATOM 1942 N N . SER A 1 230 ? -23.465 1.571 14.455 1.00 89.81 230 SER A N 1
ATOM 1943 C CA . SER A 1 230 ? -23.068 2.678 15.326 1.00 89.81 230 SER A CA 1
ATOM 1944 C C . SER A 1 230 ? -22.167 3.713 14.655 1.00 89.81 230 SER A C 1
ATOM 1946 O O . SER A 1 230 ? -21.966 4.798 15.187 1.00 89.81 230 SER A O 1
ATOM 1948 N N . ILE A 1 231 ? -21.597 3.400 13.491 1.00 93.38 231 ILE A N 1
ATOM 1949 C CA . ILE A 1 231 ? -20.635 4.225 12.760 1.00 93.38 231 ILE A CA 1
ATOM 1950 C C . ILE A 1 231 ? -21.319 4.773 11.513 1.00 93.38 231 ILE A C 1
ATOM 1952 O O . ILE A 1 231 ? -21.682 4.029 10.603 1.00 93.38 231 ILE A O 1
ATOM 1956 N N . ARG A 1 232 ? -21.442 6.099 11.441 1.00 90.88 232 ARG A N 1
ATOM 1957 C CA . ARG A 1 232 ? -22.039 6.792 10.292 1.00 90.88 232 ARG A CA 1
ATOM 1958 C C . ARG A 1 232 ? -21.009 7.034 9.199 1.00 90.88 232 ARG A C 1
ATOM 1960 O O . ARG A 1 232 ? -21.238 6.709 8.038 1.00 90.88 232 ARG A O 1
ATOM 1967 N N . ASN A 1 233 ? -19.867 7.603 9.578 1.00 93.31 233 ASN A N 1
ATOM 1968 C CA . ASN A 1 233 ? -18.838 8.013 8.632 1.00 93.31 233 ASN A CA 1
ATOM 1969 C C . ASN A 1 233 ? -17.442 7.985 9.261 1.00 93.31 233 ASN A C 1
ATOM 1971 O O . ASN A 1 233 ? -17.270 8.276 10.446 1.00 93.31 233 ASN A O 1
ATOM 1975 N N . VAL A 1 234 ? -16.438 7.709 8.434 1.00 95.12 234 VAL A N 1
ATOM 1976 C CA . VAL A 1 234 ? -15.023 7.884 8.765 1.00 95.12 234 VAL A CA 1
ATOM 1977 C C . VAL A 1 234 ? -14.421 8.899 7.803 1.00 95.12 234 VAL A C 1
ATOM 1979 O O . VAL A 1 234 ? -14.343 8.657 6.601 1.00 95.12 234 VAL A O 1
ATOM 1982 N N . ASN A 1 235 ? -13.975 10.038 8.320 1.00 94.88 235 ASN A N 1
ATOM 1983 C CA . ASN A 1 235 ? -13.358 11.082 7.514 1.00 94.88 235 ASN A CA 1
ATOM 1984 C C . ASN A 1 235 ? -11.839 11.057 7.657 1.00 94.88 235 ASN A C 1
ATOM 1986 O O . ASN A 1 235 ? -11.339 11.036 8.777 1.00 94.88 235 ASN A O 1
ATOM 1990 N N . ILE A 1 236 ? -11.119 11.092 6.538 1.00 93.62 236 ILE A N 1
ATOM 1991 C CA . ILE A 1 236 ? -9.656 11.135 6.496 1.00 93.62 236 ILE A CA 1
ATOM 1992 C C . ILE A 1 236 ? -9.226 12.463 5.889 1.00 93.62 236 ILE A C 1
ATOM 1994 O O . ILE A 1 236 ? -9.544 12.768 4.740 1.00 93.62 236 ILE A O 1
ATOM 1998 N N . LEU A 1 237 ? -8.474 13.235 6.660 1.00 91.81 237 LEU A N 1
ATOM 1999 C CA . LEU A 1 237 ? -7.988 14.556 6.301 1.00 91.81 237 LEU A CA 1
ATOM 2000 C C . LEU A 1 237 ? -6.465 14.529 6.241 1.00 91.81 237 LEU A C 1
ATOM 2002 O O . LEU A 1 237 ? -5.814 14.048 7.163 1.00 91.81 237 LEU A O 1
ATOM 2006 N N . VAL A 1 238 ? -5.901 15.057 5.157 1.00 88.94 238 VAL A N 1
ATOM 2007 C CA . VAL A 1 238 ? -4.463 15.319 5.054 1.00 88.94 238 VAL A CA 1
ATOM 2008 C C . VAL A 1 238 ? -4.216 16.705 5.639 1.00 88.94 238 VAL A C 1
ATOM 2010 O O . VAL A 1 238 ? -4.743 17.686 5.119 1.00 88.94 238 VAL A O 1
ATOM 2013 N N . THR A 1 239 ? -3.466 16.786 6.734 1.00 86.25 239 THR A N 1
ATOM 2014 C CA . THR A 1 239 ? -3.301 18.017 7.525 1.00 86.25 239 THR A CA 1
ATOM 2015 C C . THR A 1 239 ? -1.968 18.724 7.287 1.00 86.25 239 THR A C 1
ATOM 2017 O O . THR A 1 239 ? -1.787 19.847 7.753 1.00 86.25 239 THR A O 1
ATOM 2020 N N . SER A 1 240 ? -1.046 18.120 6.531 1.00 82.06 240 SER A N 1
ATOM 2021 C CA . SER A 1 240 ? 0.252 18.714 6.193 1.00 82.06 240 SER A CA 1
ATOM 2022 C C . SER A 1 240 ? 0.631 18.560 4.716 1.00 82.06 240 SER A C 1
ATOM 2024 O O . SER A 1 240 ? 0.080 17.742 3.976 1.00 82.06 240 SER A O 1
ATOM 2026 N N . GLY A 1 241 ? 1.649 19.320 4.298 1.00 76.50 241 GLY A N 1
ATOM 2027 C CA . GLY A 1 241 ? 2.455 18.986 3.121 1.00 76.50 241 GLY A CA 1
ATOM 2028 C C . GLY A 1 241 ? 3.318 17.727 3.339 1.00 76.50 241 GLY A C 1
ATOM 2029 O O . GLY A 1 241 ? 3.347 17.193 4.453 1.00 76.50 241 GLY A O 1
ATOM 2030 N N . PRO A 1 242 ? 4.014 17.240 2.294 1.00 76.31 242 PRO A N 1
ATOM 2031 C CA . PRO A 1 242 ? 4.885 16.073 2.405 1.00 76.31 242 PRO A CA 1
ATOM 2032 C C . PRO A 1 242 ? 6.077 16.355 3.329 1.00 76.31 242 PRO A C 1
ATOM 2034 O O . PRO A 1 242 ? 6.828 17.305 3.113 1.00 76.31 242 PRO A O 1
ATOM 2037 N N . VAL A 1 243 ? 6.261 15.500 4.329 1.00 75.19 243 VAL A N 1
ATOM 2038 C CA . VAL A 1 243 ? 7.452 15.411 5.174 1.00 75.19 243 VAL A CA 1
ATOM 2039 C C . VAL A 1 243 ? 8.387 14.386 4.546 1.00 75.19 243 VAL A C 1
ATOM 2041 O O . VAL A 1 243 ? 8.010 13.225 4.373 1.00 75.19 243 VAL A O 1
ATOM 2044 N N . TYR A 1 244 ? 9.591 14.823 4.185 1.00 70.00 244 TYR A N 1
ATOM 2045 C CA . TYR A 1 244 ? 10.628 13.937 3.668 1.00 70.00 244 TYR A CA 1
ATOM 2046 C C . TYR A 1 244 ? 11.391 13.307 4.825 1.00 70.00 244 TYR A C 1
ATOM 2048 O O . TYR A 1 244 ? 11.851 14.000 5.730 1.00 70.00 244 TYR A O 1
ATOM 2056 N N . VAL A 1 245 ? 11.512 11.986 4.785 1.00 67.00 245 VAL A N 1
ATOM 2057 C CA . VAL A 1 245 ? 12.311 11.218 5.739 1.00 67.00 245 VAL A CA 1
ATOM 2058 C C . VAL A 1 245 ? 13.550 10.735 5.010 1.00 67.00 245 VAL A C 1
ATOM 2060 O O . VAL A 1 245 ? 13.425 10.101 3.963 1.00 67.00 245 VAL A O 1
ATOM 2063 N N . ASP A 1 246 ? 14.732 11.055 5.532 1.00 58.16 246 ASP A N 1
ATOM 2064 C CA . ASP A 1 246 ? 15.985 10.651 4.905 1.00 58.16 246 ASP A CA 1
ATOM 2065 C C . ASP A 1 246 ? 16.134 9.128 4.884 1.00 58.16 246 ASP A C 1
ATOM 2067 O O . ASP A 1 246 ? 15.803 8.423 5.836 1.00 58.16 246 ASP A O 1
ATOM 2071 N N . SER A 1 247 ? 16.677 8.607 3.784 1.00 52.97 247 SER A N 1
ATOM 2072 C CA . SER A 1 247 ? 16.859 7.161 3.581 1.00 52.97 247 SER A CA 1
ATOM 2073 C C . SER A 1 247 ? 17.722 6.472 4.640 1.00 52.97 247 SER A C 1
ATOM 2075 O O . SER A 1 247 ? 17.554 5.278 4.893 1.00 52.97 247 SER A O 1
ATOM 2077 N N . LEU A 1 248 ? 18.593 7.247 5.286 1.00 47.12 248 LEU A N 1
ATOM 2078 C CA . LEU A 1 248 ? 19.566 6.799 6.274 1.00 47.12 248 LEU A CA 1
ATOM 2079 C C . LEU A 1 248 ? 19.012 6.783 7.708 1.00 47.12 248 LEU A C 1
ATOM 2081 O O . LEU A 1 248 ? 19.572 6.099 8.557 1.00 47.12 248 LEU A O 1
ATOM 2085 N N . SER A 1 249 ? 17.890 7.457 7.999 1.00 45.31 249 SER A N 1
ATOM 2086 C CA . SER A 1 249 ? 17.375 7.543 9.378 1.00 45.31 249 SER A CA 1
ATOM 2087 C C . SER A 1 249 ? 16.693 6.259 9.870 1.00 45.31 249 SER A C 1
ATOM 2089 O O . SER A 1 249 ? 16.429 6.122 11.057 1.00 45.31 249 SER A O 1
ATOM 2091 N N . ASN A 1 250 ? 16.413 5.301 8.978 1.00 40.69 250 ASN A N 1
ATOM 2092 C CA . ASN A 1 250 ? 15.924 3.964 9.345 1.00 40.69 250 ASN A CA 1
ATOM 2093 C C . ASN A 1 250 ? 17.068 2.945 9.548 1.00 40.69 250 ASN A C 1
ATOM 2095 O O . ASN A 1 250 ? 16.779 1.763 9.725 1.00 40.69 250 ASN A O 1
ATOM 2099 N N . GLN A 1 251 ? 18.340 3.363 9.459 1.00 39.31 251 GLN A N 1
ATOM 2100 C CA . GLN A 1 251 ? 19.506 2.484 9.633 1.00 39.31 251 GLN A CA 1
ATOM 2101 C C . GLN A 1 251 ? 20.242 2.661 10.967 1.00 39.31 251 GLN A C 1
ATOM 2103 O O . GLN A 1 251 ? 21.153 1.882 11.230 1.00 39.31 251 GLN A O 1
ATOM 2108 N N . SER A 1 252 ? 19.852 3.602 11.834 1.00 33.41 252 SER A N 1
ATOM 2109 C CA . SER A 1 252 ? 20.421 3.677 13.186 1.00 33.41 252 SER A CA 1
ATOM 2110 C C . SER A 1 252 ? 19.772 2.625 14.094 1.00 33.41 252 SER A C 1
ATOM 2112 O O . SER A 1 252 ? 18.937 2.940 14.941 1.00 33.41 252 SER A O 1
ATOM 2114 N N . ASN A 1 253 ? 20.116 1.360 13.861 1.00 33.19 253 ASN A N 1
ATOM 2115 C CA . ASN A 1 253 ? 20.217 0.397 14.948 1.00 33.19 253 ASN A CA 1
ATOM 2116 C C . ASN A 1 253 ? 21.595 0.625 15.583 1.00 33.19 253 ASN A C 1
ATOM 2118 O O . ASN A 1 253 ? 22.555 -0.027 15.176 1.00 33.19 253 ASN A O 1
ATOM 2122 N N . ASP A 1 254 ? 21.667 1.574 16.514 1.00 36.50 254 ASP A N 1
ATOM 2123 C CA . ASP A 1 254 ? 22.639 1.505 17.609 1.00 36.50 254 ASP A CA 1
ATOM 2124 C C . ASP A 1 254 ? 21.955 0.814 18.798 1.00 36.50 254 ASP A C 1
ATOM 2126 O O . ASP A 1 254 ? 20.775 1.153 19.073 1.00 36.50 254 ASP A O 1
#

Nearest PDB structures (foldseek):
  1x7v-assembly3_C  TM=4.837E-01  e=3.121E-02  Pseudomonas aeruginosa
  3kkf-assembly1_A  TM=5.308E-01  e=1.739E-01  Bacteroides thetaiotaomicron
  2ifx-assembly1_B  TM=4.427E-01  e=1.545E-01  Cupriavidus necator
  3mcs-assembly1_A  TM=4.873E-01  e=4.486E-01  Fusobacterium nucleatum subsp. nucleatum ATCC 25586
  8ecx-assembly1_B  TM=4.070E-01  e=2.481E-01  Pseudomonas aeruginosa

Radius of gyration: 28.28 Å; Cα contacts (8 Å, |Δi|>4): 233; chains: 1; bounding box: 72×47×90 Å

Mean predicted aligned error: 12.16 Å

Solvent-accessible surface area (backbone atoms only — not comparable to full-atom values): 14135 Å² total; per-residue (Å²): 131,62,69,68,61,51,54,52,53,50,53,51,51,51,52,54,50,52,54,51,50,53,51,52,51,51,51,51,52,51,51,51,52,50,48,53,51,50,52,52,50,49,52,54,54,49,58,69,34,72,66,45,48,48,52,51,52,49,50,52,54,54,47,32,57,55,51,74,71,70,42,69,65,55,54,48,42,57,69,54,49,44,57,52,49,52,54,51,42,70,75,40,59,73,53,52,73,40,67,69,51,36,50,58,65,55,46,54,60,50,51,54,50,53,50,48,53,52,50,50,50,52,52,47,55,71,72,70,49,87,48,50,71,46,45,53,64,64,58,68,65,36,84,74,60,45,97,45,27,30,26,37,34,38,37,42,50,46,61,85,48,66,60,68,62,51,50,54,50,53,52,53,46,25,55,52,49,32,71,74,75,52,78,93,66,95,84,61,88,67,46,66,46,40,77,54,80,80,61,24,39,36,25,46,36,38,61,52,46,51,52,48,41,51,67,59,46,50,46,50,50,38,53,50,33,72,75,51,83,26,54,62,37,37,40,40,42,77,76,50,69,76,44,77,53,65,87,65,73,83,64,75,80,123